Protein AF-0000000067797544 (afdb_homodimer)

Radius of gyration: 21.44 Å; Cα contacts (8 Å, |Δi|>4): 358; chains: 2; bounding box: 47×54×78 Å

Sequence (226 aa):
MSHKQAGQPNNILFVKNLPYESTSDELYELFGRFGAVRQIRAGSEKDTRGTAFVVYEDIDDATEAVKTLSGFNYKNRYLVALFHSLEQMDKTAENLEARRAKLEELKKEHGLEMSHKQAGQPNNILFVKNLPYESTSDELYELFGRFGAVRQIRAGSEKDTRGTAFVVYEDIDDATEAVKTLSGFNYKNRYLVALFHSLEQMDKTAENLEARRAKLEELKKEHGLE

Structure (mmCIF, N/CA/C/O backbone):
data_AF-0000000067797544-model_v1
#
loop_
_entity.id
_entity.type
_entity.pdbx_description
1 polymer YALI0B13860p
#
loop_
_atom_site.group_PDB
_atom_site.id
_atom_site.type_symbol
_atom_site.label_atom_id
_atom_site.label_alt_id
_atom_site.label_comp_id
_atom_site.label_asym_id
_atom_site.label_entity_id
_atom_site.label_seq_id
_atom_site.pdbx_PDB_ins_code
_atom_site.Cartn_x
_atom_site.Cartn_y
_atom_site.Cartn_z
_atom_site.occupancy
_atom_site.B_iso_or_equiv
_atom_site.auth_seq_id
_atom_site.auth_comp_id
_atom_site.auth_asym_id
_atom_site.auth_atom_id
_atom_site.pdbx_PDB_model_num
ATOM 1 N N . MET A 1 1 ? 18.719 25.109 -8.203 1 32.28 1 MET A N 1
ATOM 2 C CA . MET A 1 1 ? 18.328 23.75 -8.508 1 32.28 1 MET A CA 1
ATOM 3 C C . MET A 1 1 ? 17.016 23.391 -7.82 1 32.28 1 MET A C 1
ATOM 5 O O . MET A 1 1 ? 16.859 23.594 -6.613 1 32.28 1 MET A O 1
ATOM 9 N N . SER A 1 2 ? 15.891 23.547 -8.297 1 37.34 2 SER A N 1
ATOM 10 C CA . SER A 1 2 ? 14.602 23.375 -7.645 1 37.34 2 SER A CA 1
ATOM 11 C C . SER A 1 2 ? 14.531 22.078 -6.867 1 37.34 2 SER A C 1
ATOM 13 O O . SER A 1 2 ? 14.648 20.984 -7.449 1 37.34 2 SER A O 1
ATOM 15 N N . HIS A 1 3 ? 15.141 21.938 -5.75 1 41.53 3 HIS A N 1
ATOM 16 C CA . HIS A 1 3 ? 15.188 20.781 -4.863 1 41.53 3 HIS A CA 1
ATOM 17 C C . HIS A 1 3 ? 13.828 20.094 -4.77 1 41.53 3 HIS A C 1
ATOM 19 O O . HIS A 1 3 ? 12.875 20.688 -4.242 1 41.53 3 HIS A O 1
ATOM 25 N N . LYS A 1 4 ? 13.406 19.453 -5.746 1 52.09 4 LYS A N 1
ATOM 26 C CA . LYS A 1 4 ? 12.148 18.719 -5.738 1 52.09 4 LYS A CA 1
ATOM 27 C C . LYS A 1 4 ? 11.844 18.172 -4.352 1 52.09 4 LYS A C 1
ATOM 29 O O . LYS A 1 4 ? 12.617 17.375 -3.811 1 52.09 4 LYS A O 1
ATOM 34 N N . GLN A 1 5 ? 11.242 18.984 -3.697 1 61.06 5 GLN A N 1
ATOM 35 C CA . GLN A 1 5 ? 10.914 18.672 -2.311 1 61.06 5 GLN A CA 1
ATOM 36 C C . GLN A 1 5 ? 10.195 17.328 -2.209 1 61.06 5 GLN A C 1
ATOM 38 O O . GLN A 1 5 ? 9.312 17.031 -3.012 1 61.06 5 GLN A O 1
ATOM 43 N N . ALA A 1 6 ? 10.906 16.266 -1.707 1 69 6 ALA A N 1
ATOM 44 C CA . ALA A 1 6 ? 10.453 14.898 -1.475 1 69 6 ALA A CA 1
ATOM 45 C C . ALA A 1 6 ? 9.031 14.883 -0.912 1 69 6 ALA A C 1
ATOM 47 O O . ALA A 1 6 ? 8.383 13.836 -0.888 1 69 6 ALA A O 1
ATOM 48 N N . GLY A 1 7 ? 8.367 16.016 -0.776 1 76 7 GLY A N 1
ATOM 49 C CA . GLY A 1 7 ? 7.07 16.078 -0.115 1 76 7 GLY A CA 1
ATOM 50 C C . GLY A 1 7 ? 7.172 16.359 1.372 1 76 7 GLY A C 1
ATOM 51 O O . GLY A 1 7 ? 8.273 16.391 1.93 1 76 7 GLY A O 1
ATOM 52 N N . GLN A 1 8 ? 6.047 16.547 1.954 1 82.81 8 GLN A N 1
ATOM 53 C CA . GLN A 1 8 ? 6.031 16.75 3.396 1 82.81 8 GLN A CA 1
ATOM 54 C C . GLN A 1 8 ? 6.398 15.477 4.145 1 82.81 8 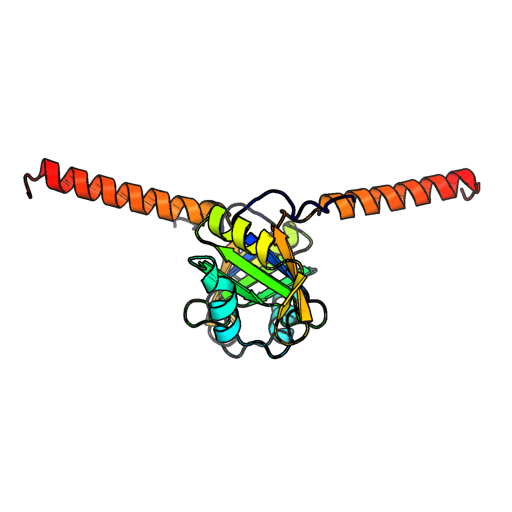GLN A C 1
ATOM 56 O O . GLN A 1 8 ? 5.875 14.398 3.842 1 82.81 8 GLN A O 1
ATOM 61 N N . PRO A 1 9 ? 7.227 15.688 5.066 1 87.06 9 PRO A N 1
ATOM 62 C CA . PRO A 1 9 ? 7.727 14.508 5.773 1 87.06 9 PRO A CA 1
ATOM 63 C C . PRO A 1 9 ? 6.617 13.727 6.473 1 87.06 9 PRO A C 1
ATOM 65 O O . PRO A 1 9 ? 5.742 14.328 7.109 1 87.06 9 PRO A O 1
ATOM 68 N N . ASN A 1 10 ? 6.609 12.469 6.242 1 91.31 10 ASN A N 1
ATOM 69 C CA . ASN A 1 10 ? 5.793 11.492 6.953 1 91.31 10 ASN A CA 1
ATOM 70 C C . ASN A 1 10 ? 6.465 10.117 6.996 1 91.31 10 ASN A C 1
ATOM 72 O O . ASN A 1 10 ? 7.625 9.984 6.602 1 91.31 10 ASN A O 1
ATOM 76 N N . ASN A 1 11 ? 5.801 9.164 7.629 1 95.38 11 ASN A N 1
ATOM 77 C CA . ASN A 1 11 ? 6.484 7.887 7.824 1 95.38 11 ASN A CA 1
ATOM 78 C C . ASN A 1 11 ? 6.254 6.941 6.645 1 95.38 11 ASN A C 1
ATOM 80 O O . ASN A 1 11 ? 6.609 5.766 6.711 1 95.38 11 ASN A O 1
ATOM 84 N N . ILE A 1 12 ? 5.68 7.438 5.547 1 95.69 12 ILE A N 1
ATOM 85 C CA . ILE A 1 12 ? 5.41 6.621 4.371 1 95.69 12 ILE A CA 1
ATOM 86 C C . ILE A 1 12 ? 6.223 7.137 3.186 1 95.69 12 ILE A C 1
ATOM 88 O O . ILE A 1 12 ? 6.137 8.32 2.834 1 95.69 12 ILE A O 1
ATOM 92 N N . LEU A 1 13 ? 6.922 6.219 2.596 1 96.75 13 LEU A N 1
ATOM 93 C CA . LEU A 1 13 ? 7.691 6.547 1.402 1 96.75 13 LEU A CA 1
ATOM 94 C C . LEU A 1 13 ? 7.043 5.953 0.156 1 96.75 13 LEU A C 1
ATOM 96 O O . LEU A 1 13 ? 6.516 4.84 0.197 1 96.75 13 LEU A O 1
ATOM 100 N N . PHE A 1 14 ? 7.156 6.664 -0.831 1 96.5 14 PHE A N 1
ATOM 101 C CA . PHE A 1 14 ? 6.934 6.156 -2.18 1 96.5 14 PHE A CA 1
ATOM 102 C C . PHE A 1 14 ? 8.258 5.973 -2.912 1 96.5 14 PHE A C 1
ATOM 104 O O . PHE A 1 14 ? 9.008 6.93 -3.094 1 96.5 14 PHE A O 1
ATOM 111 N N . VAL A 1 15 ? 8.531 4.75 -3.369 1 97.38 15 VAL A N 1
ATOM 112 C CA . VAL A 1 15 ? 9.812 4.418 -3.99 1 97.38 15 VAL A CA 1
ATOM 113 C C . VAL A 1 15 ? 9.594 4.016 -5.445 1 97.38 15 VAL A C 1
ATOM 115 O O . VAL A 1 15 ? 8.656 3.271 -5.754 1 97.38 15 VAL A O 1
ATOM 118 N N . LYS A 1 16 ? 10.523 4.547 -6.285 1 97.06 16 LYS A N 1
ATOM 119 C CA . LYS A 1 16 ? 10.445 4.238 -7.711 1 97.06 16 LYS A CA 1
ATOM 120 C C . LYS A 1 16 ? 11.773 3.672 -8.219 1 97.06 16 LYS A C 1
ATOM 122 O O . LYS A 1 16 ? 12.812 3.832 -7.574 1 97.06 16 LYS A O 1
ATOM 127 N N . ASN A 1 17 ? 11.609 2.932 -9.312 1 97.31 17 ASN A N 1
ATOM 128 C CA . ASN A 1 17 ? 12.742 2.41 -10.07 1 97.31 17 ASN A CA 1
ATOM 129 C C . ASN A 1 17 ? 13.414 1.253 -9.344 1 97.31 17 ASN A C 1
ATOM 131 O O . ASN A 1 17 ? 14.641 1.107 -9.406 1 97.31 17 ASN A O 1
ATOM 135 N N . LEU A 1 18 ? 12.641 0.546 -8.711 1 97.88 18 LEU A N 1
ATOM 136 C CA . LEU A 1 18 ? 13.148 -0.69 -8.125 1 97.88 18 LEU A CA 1
ATOM 137 C C . LEU A 1 18 ? 13.375 -1.75 -9.195 1 97.88 18 LEU A C 1
ATOM 139 O O . LEU A 1 18 ? 12.57 -1.879 -10.117 1 97.88 18 LEU A O 1
ATOM 143 N N . PRO A 1 19 ? 14.438 -2.506 -9.016 1 97.25 19 PRO A N 1
ATOM 144 C CA . PRO A 1 19 ? 14.547 -3.658 -9.914 1 97.25 19 PRO A CA 1
ATOM 145 C C . PRO A 1 19 ? 13.352 -4.602 -9.812 1 97.25 19 PRO A C 1
ATOM 147 O O . PRO A 1 19 ? 12.828 -4.832 -8.719 1 97.25 19 PRO A O 1
ATOM 150 N N . TYR A 1 20 ? 12.945 -5.191 -10.922 1 94.69 20 TYR A N 1
ATOM 151 C CA . TYR A 1 20 ? 11.75 -6.016 -10.977 1 94.69 20 TYR A CA 1
ATOM 152 C C . TYR A 1 20 ? 11.953 -7.328 -10.234 1 94.69 20 TYR A C 1
ATOM 154 O O . TYR A 1 20 ? 10.992 -7.941 -9.758 1 94.69 20 TYR A O 1
ATOM 162 N N . GLU A 1 21 ? 13.148 -7.711 -10.102 1 94.88 21 GLU A N 1
ATOM 163 C CA . GLU A 1 21 ? 13.461 -9 -9.5 1 94.88 21 GLU A CA 1
ATOM 164 C C . GLU A 1 21 ? 13.664 -8.875 -7.988 1 94.88 21 GLU A C 1
ATOM 166 O O . GLU A 1 21 ? 13.914 -9.867 -7.305 1 94.88 21 GLU A O 1
ATOM 171 N N . SER A 1 22 ? 13.492 -7.688 -7.488 1 95.44 22 SER A N 1
ATOM 172 C CA . SER A 1 22 ? 13.688 -7.508 -6.051 1 95.44 22 SER A CA 1
ATOM 173 C C . SER A 1 22 ? 12.656 -8.305 -5.254 1 95.44 22 SER A C 1
ATOM 175 O O . SER A 1 22 ? 11.453 -8.227 -5.531 1 95.44 22 SER A O 1
ATOM 177 N N . THR A 1 23 ? 13.18 -9.047 -4.289 1 94.44 23 THR A N 1
ATOM 178 C CA . THR A 1 23 ? 12.297 -9.805 -3.41 1 94.44 23 THR A CA 1
ATOM 179 C C . THR A 1 23 ? 11.93 -8.984 -2.178 1 94.44 23 THR A C 1
ATOM 181 O O . THR A 1 23 ? 12.578 -7.984 -1.871 1 94.44 23 THR A O 1
ATOM 184 N N . SER A 1 24 ? 10.867 -9.438 -1.476 1 95.5 24 SER A N 1
ATOM 185 C CA . SER A 1 24 ? 10.477 -8.789 -0.229 1 95.5 24 SER A CA 1
ATOM 186 C C . SER A 1 24 ? 11.625 -8.766 0.77 1 95.5 24 SER A C 1
ATOM 188 O O . SER A 1 24 ? 11.891 -7.738 1.4 1 95.5 24 SER A O 1
ATOM 190 N N . ASP A 1 25 ? 12.32 -9.875 0.863 1 96.19 25 ASP A N 1
ATOM 191 C CA . ASP A 1 25 ? 13.445 -9.953 1.79 1 96.19 25 ASP A CA 1
ATOM 192 C C . ASP A 1 25 ? 14.516 -8.922 1.45 1 96.19 25 ASP A C 1
ATOM 194 O O . ASP A 1 25 ? 15.062 -8.266 2.342 1 96.19 25 ASP A O 1
ATOM 198 N N . GLU A 1 26 ? 14.789 -8.789 0.204 1 97.19 26 GLU A N 1
ATOM 199 C CA . GLU A 1 26 ? 15.797 -7.828 -0.237 1 97.19 26 GLU A CA 1
ATOM 200 C C . GLU A 1 26 ? 15.375 -6.395 0.078 1 97.19 26 GLU A C 1
ATOM 202 O O . GLU A 1 26 ? 16.203 -5.57 0.477 1 97.19 26 GLU A O 1
ATOM 207 N N . LEU A 1 27 ? 14.102 -6.141 -0.069 1 97.81 27 LEU A N 1
ATOM 208 C CA . LEU A 1 27 ? 13.602 -4.797 0.195 1 97.81 27 LEU A CA 1
ATOM 209 C C . LEU A 1 27 ? 13.648 -4.48 1.687 1 97.81 27 LEU A C 1
ATOM 211 O O . LEU A 1 27 ? 14 -3.367 2.08 1 97.81 27 LEU A O 1
ATOM 215 N N . TYR A 1 28 ? 13.297 -5.465 2.492 1 97.75 28 TYR A N 1
ATOM 216 C CA . TYR A 1 28 ? 13.367 -5.246 3.934 1 97.75 28 TYR A CA 1
ATOM 217 C C . TYR A 1 28 ? 14.812 -5.039 4.383 1 97.75 28 TYR A C 1
ATOM 219 O O . TYR A 1 28 ? 15.07 -4.277 5.316 1 97.75 28 TYR A O 1
ATOM 227 N N . GLU A 1 29 ? 15.656 -5.723 3.719 1 97.56 29 GLU A N 1
ATOM 228 C CA . GLU A 1 29 ? 17.078 -5.508 4.016 1 97.56 29 GLU A CA 1
ATOM 229 C C . GLU A 1 29 ? 17.516 -4.102 3.615 1 97.56 29 GLU A C 1
ATOM 231 O O . GLU A 1 29 ? 18.172 -3.408 4.391 1 97.56 29 GLU A O 1
ATOM 236 N N . LEU A 1 30 ? 17.172 -3.684 2.496 1 97.5 30 LEU A N 1
ATOM 237 C CA . LEU A 1 30 ? 17.562 -2.383 1.957 1 97.5 30 LEU A CA 1
ATOM 238 C C . LEU A 1 30 ? 17 -1.254 2.814 1 97.5 30 LEU A C 1
ATOM 240 O O . LEU A 1 30 ? 17.734 -0.377 3.26 1 97.5 30 LEU A O 1
ATOM 244 N N . PHE A 1 31 ? 15.742 -1.214 3.074 1 98.25 31 PHE A N 1
ATOM 245 C CA . PHE A 1 31 ? 15.078 -0.114 3.762 1 98.25 31 PHE A CA 1
ATOM 246 C C . PHE A 1 31 ? 15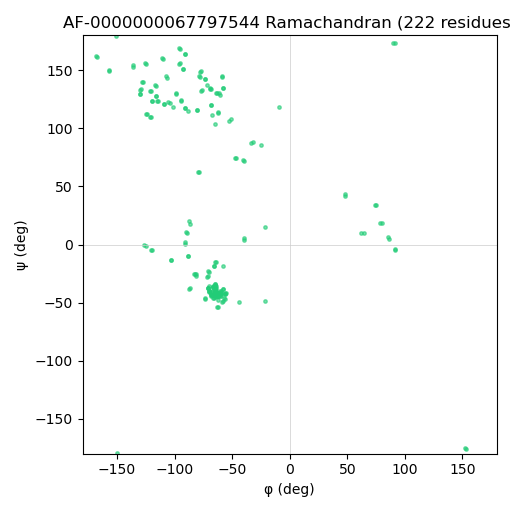.242 -0.236 5.27 1 98.25 31 PHE A C 1
ATOM 248 O O . PHE A 1 31 ? 15.125 0.753 5.996 1 98.25 31 PHE A O 1
ATOM 255 N N . GLY A 1 32 ? 15.438 -1.474 5.707 1 98.12 32 GLY A N 1
ATOM 256 C CA . GLY A 1 32 ? 15.648 -1.703 7.129 1 98.12 32 GLY A CA 1
ATOM 257 C C . GLY A 1 32 ? 16.922 -1.074 7.652 1 98.12 32 GLY A C 1
ATOM 258 O O . GLY A 1 32 ? 17.094 -0.932 8.867 1 98.12 32 GLY A O 1
ATOM 259 N N . ARG A 1 33 ? 17.812 -0.692 6.766 1 97.62 33 ARG A N 1
ATOM 260 C CA . ARG A 1 33 ? 19.062 -0.066 7.145 1 97.62 33 ARG A CA 1
ATOM 261 C C . ARG A 1 33 ? 18.828 1.294 7.797 1 97.62 33 ARG A C 1
ATOM 263 O O . ARG A 1 33 ? 19.703 1.817 8.492 1 97.62 33 ARG A O 1
ATOM 270 N N . PHE A 1 34 ? 17.703 1.894 7.633 1 97.94 34 PHE A N 1
ATOM 271 C CA . PHE A 1 34 ? 17.438 3.248 8.109 1 97.94 34 PHE A CA 1
ATOM 272 C C . PHE A 1 34 ? 16.594 3.223 9.375 1 97.94 34 PHE A C 1
ATOM 274 O O . PHE A 1 34 ? 16.375 4.262 10 1 97.94 34 PHE A O 1
ATOM 281 N N . GLY A 1 35 ? 16 2.031 9.703 1 98.06 35 GLY A N 1
ATOM 282 C CA . GLY A 1 35 ? 15.164 1.902 10.883 1 98.06 35 GLY A CA 1
ATOM 283 C C . GLY A 1 35 ? 14.109 0.82 10.742 1 98.06 35 GLY A C 1
ATOM 284 O O . GLY A 1 35 ? 14.102 0.072 9.766 1 98.06 35 GLY A O 1
ATOM 285 N N . ALA A 1 36 ? 13.297 0.776 11.75 1 97.88 36 ALA A N 1
ATOM 286 C CA . ALA A 1 36 ? 12.258 -0.249 11.789 1 97.88 36 ALA A CA 1
ATOM 287 C C . ALA A 1 36 ? 11.203 -0.002 10.719 1 97.88 36 ALA A C 1
ATOM 289 O O . ALA A 1 36 ? 10.578 1.059 10.688 1 97.88 36 ALA A O 1
ATOM 290 N N . VAL A 1 37 ? 11.094 -1 9.867 1 97.75 37 VAL A N 1
ATOM 291 C CA . VAL A 1 37 ? 10.086 -0.942 8.812 1 97.75 37 VAL A CA 1
ATOM 292 C C . VAL A 1 37 ? 8.82 -1.665 9.258 1 97.75 37 VAL A C 1
ATOM 294 O O . VAL A 1 37 ? 8.867 -2.834 9.656 1 97.75 37 VAL A O 1
ATOM 297 N N . ARG A 1 38 ? 7.738 -0.973 9.227 1 95.94 38 ARG A N 1
ATOM 298 C CA . ARG A 1 38 ? 6.457 -1.565 9.594 1 95.94 38 ARG A CA 1
ATOM 299 C C . ARG A 1 38 ? 5.961 -2.516 8.508 1 95.94 38 ARG A C 1
ATOM 301 O O . ARG A 1 38 ? 5.535 -3.635 8.805 1 95.94 38 ARG A O 1
ATOM 308 N N . GLN A 1 39 ? 6.035 -2.051 7.301 1 96.38 39 GLN A N 1
ATOM 309 C CA . GLN A 1 39 ? 5.637 -2.92 6.199 1 96.38 39 GLN A CA 1
ATOM 310 C C . GLN A 1 39 ? 6.07 -2.342 4.855 1 96.38 39 GLN A C 1
ATOM 312 O O . GLN A 1 39 ? 6.32 -1.139 4.746 1 96.38 39 GLN A O 1
ATOM 317 N N . ILE A 1 40 ? 6.098 -3.182 3.877 1 97.94 40 ILE A N 1
ATOM 318 C CA . ILE A 1 40 ? 6.379 -2.822 2.492 1 97.94 40 ILE A CA 1
ATOM 319 C C . ILE A 1 40 ? 5.309 -3.412 1.576 1 97.94 40 ILE A C 1
ATOM 321 O O . ILE A 1 40 ? 4.926 -4.574 1.73 1 97.94 40 ILE A O 1
ATOM 325 N N . ARG A 1 41 ? 4.785 -2.547 0.754 1 97.69 41 ARG A N 1
ATOM 326 C CA . ARG A 1 41 ? 3.867 -2.996 -0.286 1 97.69 41 ARG A CA 1
ATOM 327 C C . ARG A 1 41 ? 4.391 -2.635 -1.673 1 97.69 41 ARG A C 1
ATOM 329 O O . ARG A 1 41 ? 4.359 -1.468 -2.068 1 97.69 41 ARG A O 1
ATOM 336 N N . ALA A 1 42 ? 4.785 -3.652 -2.371 1 97.19 42 ALA A N 1
ATOM 337 C CA . ALA A 1 42 ? 5.34 -3.443 -3.705 1 97.19 42 ALA A CA 1
ATOM 338 C C . ALA A 1 42 ? 4.258 -3.551 -4.777 1 97.19 42 ALA A C 1
ATOM 340 O O . ALA A 1 42 ? 3.252 -4.238 -4.582 1 97.19 42 ALA A O 1
ATOM 341 N N . GLY A 1 43 ? 4.461 -2.859 -5.812 1 96.44 43 GLY A N 1
ATOM 342 C CA . GLY A 1 43 ? 3.582 -3 -6.965 1 96.44 43 GLY A CA 1
ATOM 343 C C . GLY A 1 43 ? 3.887 -4.23 -7.797 1 96.44 43 GLY A C 1
ATOM 344 O O . GLY A 1 43 ? 5.047 -4.613 -7.945 1 96.44 43 GLY A O 1
ATOM 345 N N . SER A 1 44 ? 2.807 -4.801 -8.336 1 92.31 44 SER A N 1
ATOM 346 C CA . SER A 1 44 ? 2.998 -6.02 -9.109 1 92.31 44 SER A CA 1
ATOM 347 C C . SER A 1 44 ? 2.379 -5.898 -10.492 1 92.31 44 SER A C 1
ATOM 349 O O . SER A 1 44 ? 2.473 -6.82 -11.305 1 92.31 44 SER A O 1
ATOM 351 N N . GLU A 1 45 ? 1.816 -4.859 -10.789 1 92.56 45 GLU A N 1
ATOM 352 C CA . GLU A 1 45 ? 1.177 -4.648 -12.086 1 92.56 45 GLU A CA 1
ATOM 353 C C . GLU A 1 45 ? 2.104 -3.908 -13.047 1 92.56 45 GLU A C 1
ATOM 355 O O . GLU A 1 45 ? 3.088 -3.297 -12.617 1 92.56 45 GLU A O 1
ATOM 360 N N . LYS A 1 46 ? 1.646 -3.896 -14.305 1 91 46 LYS A N 1
ATOM 361 C CA . LYS A 1 46 ? 2.443 -3.277 -15.359 1 91 46 LYS A CA 1
ATOM 362 C C . LYS A 1 46 ? 2.771 -1.826 -15.016 1 91 46 LYS A C 1
ATOM 364 O O . LYS A 1 46 ? 3.91 -1.386 -15.188 1 91 46 LYS A O 1
ATOM 369 N N . ASP A 1 47 ? 1.843 -1.132 -14.508 1 92.38 47 ASP A N 1
ATOM 370 C CA . ASP A 1 47 ? 2.02 0.3 -14.281 1 92.38 47 ASP A CA 1
ATOM 371 C C . ASP A 1 47 ? 2.627 0.57 -12.906 1 92.38 47 ASP A C 1
ATOM 373 O O . ASP A 1 47 ? 3.035 1.695 -12.609 1 92.38 47 ASP A O 1
ATOM 377 N N . THR A 1 48 ? 2.695 -0.473 -12.102 1 95.56 48 THR A N 1
ATOM 378 C CA . THR A 1 48 ? 3.178 -0.213 -10.75 1 95.56 48 THR A CA 1
ATOM 379 C C . THR A 1 48 ? 4.438 -1.024 -10.453 1 95.56 48 THR A C 1
ATOM 381 O O . THR A 1 48 ? 5.07 -0.846 -9.414 1 95.56 48 THR A O 1
ATOM 384 N N . ARG A 1 49 ? 4.785 -1.855 -11.398 1 95.12 49 ARG A N 1
ATOM 385 C CA . ARG A 1 49 ? 6.02 -2.611 -11.227 1 95.12 49 ARG A CA 1
ATOM 386 C C . ARG A 1 49 ? 7.215 -1.679 -11.047 1 95.12 49 ARG A C 1
ATOM 388 O O . ARG A 1 49 ? 7.324 -0.666 -11.734 1 95.12 49 ARG A O 1
ATOM 395 N N . GLY A 1 50 ? 8.039 -2.01 -10.062 1 97.25 50 GLY A N 1
ATOM 396 C CA . GLY A 1 50 ? 9.188 -1.163 -9.781 1 97.25 50 GLY A CA 1
ATOM 397 C C . GLY A 1 50 ? 8.898 -0.089 -8.75 1 97.25 50 GLY A C 1
ATOM 398 O O . GLY A 1 50 ? 9.781 0.697 -8.398 1 97.25 50 GLY A O 1
ATOM 399 N N . THR A 1 51 ? 7.648 0.016 -8.281 1 97.81 51 THR A N 1
ATOM 400 C CA . THR A 1 51 ? 7.312 0.962 -7.223 1 97.81 51 THR A CA 1
ATOM 401 C C . THR A 1 51 ? 6.973 0.228 -5.93 1 97.81 51 THR A C 1
ATOM 403 O O . THR A 1 51 ? 6.66 -0.964 -5.9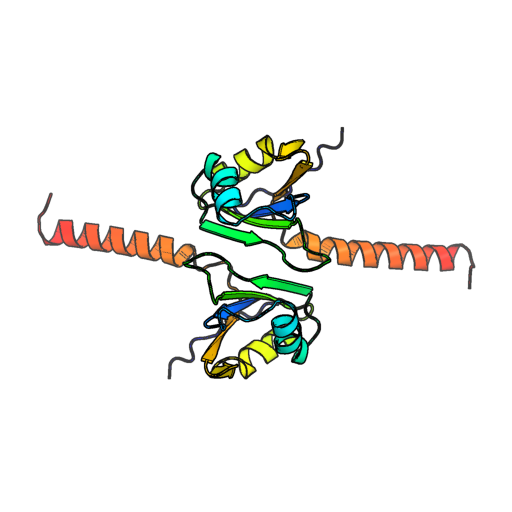49 1 97.81 51 THR A O 1
ATOM 406 N N . ALA A 1 52 ? 7.051 0.953 -4.805 1 97.69 52 ALA A N 1
ATOM 407 C CA . ALA A 1 52 ? 6.656 0.387 -3.518 1 97.69 52 ALA A CA 1
ATOM 408 C C . ALA A 1 52 ? 6.297 1.486 -2.521 1 97.69 52 ALA A C 1
ATOM 410 O O . ALA A 1 52 ? 6.812 2.604 -2.609 1 97.69 52 ALA A O 1
ATOM 411 N N . PHE A 1 53 ? 5.426 1.153 -1.672 1 97.62 53 PHE A N 1
ATOM 412 C CA . PHE A 1 53 ? 5.211 1.94 -0.464 1 97.62 53 PHE A CA 1
ATOM 413 C C . PHE A 1 53 ? 5.93 1.318 0.725 1 97.62 53 PHE A C 1
ATOM 415 O O . PHE A 1 53 ? 5.812 0.115 0.969 1 97.62 53 PHE A O 1
ATOM 422 N N . VAL A 1 54 ? 6.68 2.129 1.423 1 97.69 54 VAL A N 1
ATOM 423 C CA . VAL A 1 54 ? 7.422 1.708 2.605 1 97.69 54 VAL A CA 1
ATOM 424 C C . VAL A 1 54 ? 6.957 2.506 3.82 1 97.69 54 VAL A C 1
ATOM 426 O O . VAL A 1 54 ? 7.016 3.738 3.82 1 97.69 54 VAL A O 1
ATOM 429 N N . VAL A 1 55 ? 6.535 1.83 4.809 1 96.38 55 VAL A N 1
ATOM 430 C CA . VAL A 1 55 ? 6.055 2.477 6.027 1 96.38 55 VAL A CA 1
ATOM 431 C C . VAL A 1 55 ? 7.047 2.246 7.16 1 96.38 55 VAL A C 1
ATOM 433 O O . VAL A 1 55 ? 7.312 1.104 7.539 1 96.38 55 VAL A O 1
ATOM 436 N N . TYR A 1 56 ? 7.523 3.35 7.652 1 97.44 56 TYR A N 1
ATOM 437 C CA . TYR A 1 56 ? 8.422 3.285 8.797 1 97.44 56 TYR A CA 1
ATOM 438 C C . TYR A 1 56 ? 7.66 3.488 10.102 1 97.44 56 TYR A C 1
ATOM 440 O O . TYR A 1 56 ? 6.582 4.09 10.109 1 97.44 56 TYR A O 1
ATOM 448 N N . GLU A 1 57 ? 8.258 2.967 11.125 1 96.31 57 GLU A N 1
ATOM 449 C CA . GLU A 1 57 ? 7.711 3.217 12.461 1 96.31 57 GLU A CA 1
ATOM 450 C C . GLU A 1 57 ? 7.953 4.66 12.891 1 96.31 57 GLU A C 1
ATOM 452 O O . GLU A 1 57 ? 7.152 5.23 13.641 1 96.31 57 GLU A O 1
ATOM 457 N N . ASP A 1 58 ? 9.07 5.262 12.328 1 95.81 58 ASP A N 1
ATOM 458 C CA . ASP A 1 58 ? 9.531 6.57 12.789 1 95.81 58 ASP A CA 1
ATOM 459 C C . ASP A 1 58 ? 9.734 7.52 11.609 1 95.81 58 ASP A C 1
ATOM 461 O O . ASP A 1 58 ? 10.367 7.152 10.617 1 95.81 58 ASP A O 1
ATOM 465 N N . ILE A 1 59 ? 9.2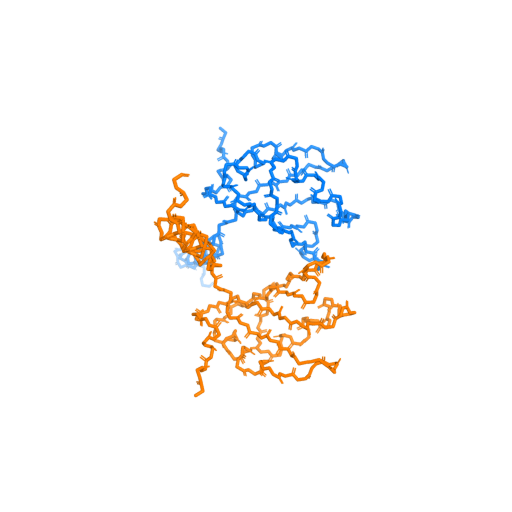27 8.727 11.781 1 95.25 59 ILE A N 1
ATOM 466 C CA . ILE A 1 59 ? 9.32 9.719 10.711 1 95.25 59 ILE A CA 1
ATOM 467 C C . ILE A 1 59 ? 10.781 10.078 10.461 1 95.25 59 ILE A C 1
ATOM 469 O O . ILE A 1 59 ? 11.188 10.312 9.32 1 95.25 59 ILE A O 1
ATOM 473 N N . ASP A 1 60 ? 11.555 10.086 11.484 1 97.06 60 ASP A N 1
ATOM 474 C CA . ASP A 1 60 ? 12.969 10.414 11.336 1 97.06 60 ASP A CA 1
ATOM 475 C C . ASP A 1 60 ? 13.688 9.375 10.484 1 97.06 60 ASP A C 1
ATOM 477 O O . ASP A 1 60 ? 14.531 9.719 9.656 1 97.06 60 ASP A O 1
ATOM 481 N N . ASP A 1 61 ? 13.375 8.148 10.695 1 97.81 61 ASP A N 1
ATOM 482 C CA . ASP A 1 61 ? 13.945 7.074 9.883 1 97.81 61 ASP A CA 1
ATOM 483 C C . ASP A 1 61 ? 13.57 7.238 8.414 1 97.81 61 ASP A C 1
ATOM 485 O O . ASP A 1 61 ? 14.422 7.098 7.531 1 97.81 61 ASP A O 1
ATOM 489 N N . ALA A 1 62 ? 12.312 7.57 8.227 1 97.19 62 ALA A N 1
ATOM 490 C CA . ALA A 1 62 ? 11.82 7.793 6.867 1 97.19 62 ALA A CA 1
ATOM 491 C C . ALA A 1 62 ? 12.547 8.961 6.203 1 97.19 62 ALA A C 1
ATOM 493 O O . ALA A 1 62 ? 12.914 8.883 5.027 1 97.19 62 ALA A O 1
ATOM 494 N N . THR A 1 63 ? 12.68 9.984 6.953 1 96.62 63 THR A N 1
ATOM 495 C CA . THR A 1 63 ? 13.344 11.18 6.453 1 96.62 63 THR A CA 1
ATOM 496 C C . THR A 1 63 ? 14.781 10.867 6.043 1 96.62 63 THR A C 1
ATOM 498 O O . THR A 1 63 ? 15.234 11.289 4.977 1 96.62 63 THR A O 1
ATOM 501 N N . GLU A 1 64 ? 15.453 10.125 6.859 1 97 64 GLU A N 1
ATOM 502 C CA . GLU A 1 64 ? 16.812 9.727 6.535 1 97 64 GLU A CA 1
ATOM 503 C C . GLU A 1 64 ? 16.859 8.859 5.281 1 97 64 GLU A C 1
ATOM 505 O O . GLU A 1 64 ? 17.766 8.984 4.457 1 97 64 GLU A O 1
ATOM 510 N N . ALA A 1 65 ? 15.945 7.992 5.234 1 97.62 65 ALA A N 1
ATOM 511 C CA . ALA A 1 65 ? 15.875 7.113 4.066 1 97.62 65 ALA A CA 1
ATOM 512 C C . ALA A 1 65 ? 15.719 7.922 2.781 1 97.62 65 ALA A C 1
ATOM 514 O O . ALA A 1 65 ? 16.422 7.68 1.8 1 97.62 65 ALA A O 1
ATOM 515 N N . VAL A 1 66 ? 14.773 8.867 2.777 1 95.94 66 VAL A N 1
ATOM 516 C CA . VAL A 1 66 ? 14.523 9.688 1.594 1 95.94 66 VAL A CA 1
ATOM 517 C C . VAL A 1 66 ? 15.805 10.414 1.194 1 95.94 66 VAL A C 1
ATOM 519 O O . VAL A 1 66 ? 16.172 10.438 0.018 1 95.94 66 VAL A O 1
ATOM 522 N N . LYS A 1 67 ? 16.422 10.961 2.125 1 94.69 67 LYS A N 1
ATOM 523 C CA . LYS A 1 67 ? 17.641 11.727 1.882 1 94.69 67 LYS A CA 1
ATOM 524 C C . LYS A 1 67 ? 18.719 10.852 1.257 1 94.69 67 LYS A C 1
ATOM 526 O O . LYS A 1 67 ? 19.422 11.281 0.335 1 94.69 67 LYS A O 1
ATOM 531 N N . THR A 1 68 ? 18.828 9.703 1.682 1 95.62 68 THR A N 1
ATOM 532 C CA . THR A 1 68 ? 19.938 8.836 1.307 1 95.62 68 THR A CA 1
ATOM 533 C C . THR A 1 68 ? 19.625 8.078 0.019 1 95.62 68 THR A C 1
ATOM 535 O O . THR A 1 68 ? 20.516 7.852 -0.805 1 95.62 68 THR A O 1
ATOM 538 N N . LEU A 1 69 ? 18.438 7.672 -0.138 1 93.75 69 LEU A N 1
ATOM 539 C CA . LEU A 1 69 ? 18.078 6.758 -1.214 1 93.75 69 LEU A CA 1
ATOM 540 C C . LEU A 1 69 ? 17.844 7.516 -2.518 1 93.75 69 LEU A C 1
ATOM 542 O O . LEU A 1 69 ? 17.906 6.93 -3.6 1 93.75 69 LEU A O 1
ATOM 546 N N . SER A 1 70 ? 17.516 8.695 -2.33 1 88.56 70 SER A N 1
ATOM 547 C CA . SER A 1 70 ? 17.328 9.469 -3.557 1 88.56 70 SER A CA 1
ATOM 548 C C . SER A 1 70 ? 18.609 9.562 -4.359 1 88.56 70 SER A C 1
ATOM 550 O O . SER A 1 70 ? 19.609 10.133 -3.889 1 88.56 70 SER A O 1
ATOM 552 N N . GLY A 1 71 ? 18.609 8.922 -5.547 1 90 71 GLY A N 1
ATOM 553 C CA . GLY A 1 71 ? 19.797 8.891 -6.371 1 90 71 GLY A CA 1
ATOM 554 C C . GLY A 1 71 ? 20.75 7.762 -6.012 1 90 71 GLY A C 1
ATOM 555 O O . GLY A 1 71 ? 21.844 7.672 -6.555 1 90 71 GLY A O 1
ATOM 556 N N . PHE A 1 72 ? 20.328 6.977 -5.18 1 93 72 PHE A N 1
ATOM 557 C CA . PHE A 1 72 ? 21.125 5.836 -4.742 1 93 72 PHE A CA 1
ATOM 558 C C . PHE A 1 72 ? 21.109 4.73 -5.789 1 93 72 PHE A C 1
ATOM 560 O O . PHE A 1 72 ? 20.047 4.375 -6.312 1 93 72 PHE A O 1
ATOM 567 N N . ASN A 1 73 ? 22.328 4.223 -6.082 1 95.62 73 ASN A N 1
ATOM 568 C CA . ASN A 1 73 ? 22.422 3.1 -7.008 1 95.62 73 ASN A CA 1
ATOM 569 C C . ASN A 1 73 ? 22.109 1.774 -6.32 1 95.62 73 ASN A C 1
ATOM 571 O O . ASN A 1 73 ? 22.781 1.394 -5.359 1 95.62 73 ASN A O 1
ATOM 575 N N . TYR A 1 74 ? 21.047 1.173 -6.766 1 95.81 74 TYR A N 1
ATOM 576 C CA . TYR A 1 74 ? 20.625 -0.131 -6.266 1 95.81 74 TYR A CA 1
ATOM 577 C C . TYR A 1 74 ? 20.484 -1.133 -7.402 1 95.81 74 TYR A C 1
ATOM 579 O O . TYR A 1 74 ? 19.562 -1.034 -8.211 1 95.81 74 TYR A O 1
ATOM 587 N N . LYS A 1 75 ? 21.391 -2.141 -7.398 1 96.38 75 LYS A N 1
ATOM 588 C CA . LYS A 1 75 ? 21.422 -3.166 -8.438 1 96.38 75 LYS A CA 1
ATOM 589 C C . LYS A 1 75 ? 21.359 -2.541 -9.828 1 96.38 75 LYS A C 1
ATOM 591 O O . LYS A 1 75 ? 20.531 -2.941 -10.656 1 96.38 75 LYS A O 1
ATOM 596 N N . ASN A 1 76 ? 22.109 -1.438 -9.992 1 95.75 76 ASN A N 1
ATOM 597 C CA . ASN A 1 76 ? 22.312 -0.765 -11.273 1 95.75 76 ASN A CA 1
ATOM 598 C C . ASN A 1 76 ? 21.125 0.123 -11.641 1 95.75 76 ASN A C 1
ATOM 600 O O . ASN A 1 76 ? 20.922 0.437 -12.812 1 95.75 76 ASN A O 1
ATOM 604 N N . ARG A 1 77 ? 20.359 0.445 -10.711 1 96.5 77 ARG A N 1
ATOM 605 C CA . ARG A 1 77 ? 19.266 1.392 -10.898 1 96.5 77 ARG A CA 1
ATOM 606 C C . ARG A 1 77 ? 19.312 2.5 -9.852 1 96.5 77 ARG A C 1
ATOM 608 O O . ARG A 1 77 ? 19.594 2.242 -8.68 1 96.5 77 ARG A O 1
ATOM 615 N N . TYR A 1 78 ? 19.031 3.658 -10.305 1 96.81 78 TYR A N 1
ATOM 616 C CA . TYR A 1 78 ? 19 4.789 -9.383 1 96.81 78 TYR A CA 1
ATOM 617 C C . TYR A 1 78 ? 17.594 4.984 -8.812 1 96.81 78 TYR A C 1
ATOM 619 O O . TYR A 1 78 ? 16.672 5.363 -9.531 1 96.81 78 TYR A O 1
ATOM 627 N N . LEU A 1 79 ? 17.5 4.848 -7.539 1 97.56 79 LEU A N 1
ATOM 628 C CA . LEU A 1 79 ? 16.203 4.891 -6.875 1 97.56 79 LEU A CA 1
ATOM 629 C C . LEU A 1 79 ? 15.719 6.328 -6.734 1 97.56 79 LEU A C 1
ATOM 631 O O . LEU A 1 79 ? 16.516 7.262 -6.676 1 97.56 79 LEU A O 1
ATOM 635 N N . VAL A 1 80 ? 14.406 6.445 -6.773 1 95.81 80 VAL A N 1
ATOM 636 C CA . VAL A 1 80 ? 13.727 7.676 -6.387 1 95.81 80 VAL A CA 1
ATOM 637 C C . VAL A 1 80 ? 12.883 7.434 -5.141 1 95.81 80 VAL A C 1
ATOM 639 O O . VAL A 1 80 ? 12.102 6.484 -5.086 1 95.81 80 VAL A O 1
ATOM 642 N N . ALA A 1 81 ? 13.133 8.195 -4.113 1 96.19 81 ALA A N 1
ATOM 643 C CA . ALA A 1 81 ? 12.352 8.094 -2.883 1 96.19 81 ALA A CA 1
ATOM 644 C C . ALA A 1 81 ? 11.672 9.422 -2.551 1 96.19 81 ALA A C 1
ATOM 646 O O . ALA A 1 81 ? 12.312 10.469 -2.549 1 96.19 81 ALA A O 1
ATOM 647 N N . LEU A 1 82 ? 10.367 9.305 -2.248 1 95.06 82 LEU A N 1
ATOM 648 C CA . LEU A 1 82 ? 9.555 10.461 -1.889 1 95.06 82 LEU A CA 1
ATOM 649 C C . LEU A 1 82 ? 8.672 10.156 -0.687 1 95.06 82 LEU A C 1
ATOM 651 O O . LEU A 1 82 ? 8.352 9 -0.423 1 95.06 82 LEU A O 1
ATOM 655 N N . PHE A 1 83 ? 8.328 11.312 0.029 1 94.94 83 PHE A N 1
ATOM 656 C CA . PHE A 1 83 ? 7.254 11.125 0.997 1 94.94 83 PHE A CA 1
ATOM 657 C C . PHE A 1 83 ? 5.914 10.938 0.292 1 94.94 83 PHE A C 1
ATOM 659 O O . PHE A 1 83 ? 5.629 11.617 -0.696 1 94.94 83 PHE A O 1
ATOM 666 N N . HIS A 1 84 ? 5.246 9.938 0.902 1 89.56 84 HIS A N 1
ATOM 667 C CA . HIS A 1 84 ? 3.93 9.719 0.312 1 89.56 84 HIS A CA 1
ATOM 668 C C . HIS A 1 84 ? 3.002 10.898 0.58 1 89.56 84 HIS A C 1
ATOM 670 O O . HIS A 1 84 ? 2.891 11.359 1.717 1 89.56 84 HIS A O 1
ATOM 676 N N . SER A 1 85 ? 2.615 11.648 -0.283 1 73.25 85 SER A N 1
ATOM 677 C CA . SER A 1 85 ? 1.688 12.766 -0.126 1 73.25 85 SER A CA 1
ATOM 678 C C . SER A 1 85 ? 0.287 12.391 -0.6 1 73.25 85 SER A C 1
ATOM 680 O O . SER A 1 85 ? 0.133 11.602 -1.537 1 73.25 85 SER A O 1
ATOM 682 N N . LEU A 1 86 ? -0.718 12.43 0.379 1 55.62 86 LEU A N 1
ATOM 683 C CA . LEU A 1 86 ? -2.107 12.281 -0.046 1 55.62 86 LEU A CA 1
ATOM 684 C C . LEU A 1 86 ? -2.385 13.125 -1.287 1 55.62 86 LEU A C 1
ATOM 686 O O . LEU A 1 86 ? -3.186 12.734 -2.139 1 55.62 86 LEU A O 1
ATOM 690 N N . GLU A 1 87 ? -1.981 14.359 -1.16 1 49.06 87 GLU A N 1
ATOM 691 C CA . GLU A 1 87 ? -2.318 15.461 -2.049 1 49.06 87 GLU A CA 1
ATOM 692 C C . GLU A 1 87 ? -1.889 15.172 -3.482 1 49.06 87 GLU A C 1
ATOM 694 O O . GLU A 1 87 ? -2.459 15.719 -4.43 1 49.06 87 GLU A O 1
ATOM 699 N N . GLN A 1 88 ? -0.801 14.578 -3.613 1 48.91 88 GLN A N 1
ATOM 700 C CA . GLN A 1 88 ? -0.435 14.578 -5.027 1 48.91 88 GLN A CA 1
ATOM 701 C C . GLN A 1 88 ? -1.516 13.906 -5.871 1 48.91 88 GLN A C 1
ATOM 703 O O . GLN A 1 88 ? -1.601 14.148 -7.078 1 48.91 88 GLN A O 1
ATOM 708 N N . MET A 1 89 ? -2.363 13.141 -5.262 1 44.19 89 MET A N 1
ATOM 709 C CA . MET A 1 89 ? -3.494 12.656 -6.047 1 44.19 89 MET A CA 1
ATOM 710 C C . MET A 1 89 ? -4.363 13.812 -6.527 1 44.19 89 MET A C 1
ATOM 712 O O . MET A 1 89 ? -4.844 13.805 -7.66 1 44.19 89 MET A O 1
ATOM 716 N N . ASP A 1 90 ? -4.668 14.703 -5.57 1 45.91 90 ASP A N 1
ATOM 717 C CA . ASP A 1 90 ? -5.562 15.82 -5.863 1 45.91 90 ASP A CA 1
ATOM 718 C C . ASP A 1 90 ? -4.895 16.828 -6.789 1 45.91 90 ASP A C 1
ATOM 720 O O . ASP A 1 90 ? -5.547 17.422 -7.652 1 45.91 90 ASP A O 1
ATOM 724 N N . LYS A 1 91 ? -3.633 17.078 -6.547 1 48.62 91 LYS A N 1
ATOM 725 C CA . LYS A 1 91 ? -3 18.109 -7.355 1 48.62 91 LYS A CA 1
ATOM 726 C C . LYS A 1 91 ? -2.932 17.703 -8.82 1 48.62 91 LYS A C 1
ATOM 728 O O . LYS A 1 91 ? -3.031 18.547 -9.711 1 48.62 91 LYS A O 1
ATOM 733 N N . THR A 1 92 ? -2.73 16.469 -8.992 1 48.81 92 THR A N 1
ATOM 734 C CA . THR A 1 92 ? -2.713 16.094 -10.406 1 48.81 92 THR A CA 1
ATOM 735 C C . THR A 1 92 ? -4.082 16.328 -11.039 1 48.81 92 THR A C 1
ATOM 737 O O . THR A 1 92 ? -4.176 16.812 -12.164 1 48.81 92 THR A O 1
ATOM 740 N N . ALA A 1 93 ? -5.055 16.062 -10.289 1 48.75 93 ALA A N 1
ATOM 741 C CA . ALA A 1 93 ? -6.398 16.297 -10.812 1 48.75 93 ALA A CA 1
ATOM 742 C C . ALA A 1 93 ? -6.668 17.797 -10.977 1 48.75 93 ALA A C 1
ATOM 744 O O . ALA A 1 93 ? -7.234 18.219 -11.984 1 48.75 93 ALA A O 1
ATOM 745 N N . GLU A 1 94 ? -6.258 18.531 -9.992 1 50.28 94 GLU A N 1
ATOM 746 C CA . GLU A 1 94 ? -6.441 19.984 -10.062 1 50.28 94 GLU A CA 1
ATOM 747 C C . GLU A 1 94 ? -5.605 20.594 -11.18 1 50.28 94 GLU A C 1
ATOM 749 O O . GLU A 1 94 ? -6.07 21.469 -11.906 1 50.28 94 GLU A O 1
ATOM 754 N N . ASN A 1 95 ? -4.414 20.031 -11.289 1 56.81 95 ASN A N 1
ATOM 755 C CA . ASN A 1 95 ? -3.561 20.562 -12.344 1 56.81 95 ASN A CA 1
ATOM 756 C C . ASN A 1 95 ? -4.07 20.172 -13.727 1 56.81 95 ASN A C 1
ATOM 758 O O . ASN A 1 95 ? -4.043 20.984 -14.656 1 56.81 95 ASN A O 1
ATOM 762 N N . LEU A 1 96 ? -4.562 19 -13.797 1 56.16 96 LEU A N 1
ATOM 763 C CA . LEU A 1 96 ? -5.156 18.594 -15.062 1 56.16 96 LEU A CA 1
ATOM 764 C C . LEU A 1 96 ? -6.379 19.438 -15.391 1 56.16 96 LEU A C 1
ATOM 766 O O . LEU A 1 96 ? -6.562 19.844 -16.531 1 56.16 96 LEU A O 1
ATOM 770 N N . GLU A 1 97 ? -7.156 19.672 -14.305 1 58.69 97 GLU A N 1
ATOM 771 C CA . GLU A 1 97 ? -8.328 20.516 -14.492 1 58.69 97 GLU A CA 1
ATOM 772 C C . GLU A 1 97 ? -7.918 21.953 -14.82 1 58.69 97 GLU A C 1
ATOM 774 O O . GLU A 1 97 ? -8.539 22.609 -15.664 1 58.69 97 GLU A O 1
ATOM 779 N N . ALA A 1 98 ? -6.863 22.297 -14.172 1 64.38 98 ALA A N 1
ATOM 780 C CA . ALA A 1 98 ? -6.359 23.641 -14.43 1 64.38 98 ALA A CA 1
ATOM 781 C C . ALA A 1 98 ? -5.762 23.734 -15.836 1 64.38 98 ALA A C 1
ATOM 783 O O . ALA A 1 98 ? -5.977 24.734 -16.531 1 64.38 98 ALA A O 1
ATOM 784 N N . ARG A 1 99 ? -5.105 22.688 -16.344 1 63.75 99 ARG A N 1
ATOM 785 C CA . ARG A 1 99 ? -4.578 22.656 -17.703 1 63.75 99 ARG A CA 1
ATOM 786 C C . ARG A 1 99 ? -5.707 22.625 -18.734 1 63.75 99 ARG A C 1
ATOM 788 O O . ARG A 1 99 ? -5.652 23.312 -19.75 1 63.75 99 ARG A O 1
ATOM 795 N N . ARG A 1 100 ? -6.66 21.781 -18.344 1 63.38 100 ARG A N 1
ATOM 796 C CA . ARG A 1 100 ? -7.812 21.719 -19.234 1 63.38 100 ARG A CA 1
ATOM 797 C C . ARG A 1 100 ? -8.523 23.062 -19.312 1 63.38 100 ARG A C 1
ATOM 799 O O . ARG A 1 100 ? -8.922 23.5 -20.391 1 63.38 100 ARG A O 1
ATOM 806 N N . ALA A 1 101 ? -8.688 23.641 -18.156 1 69.62 101 ALA A N 1
ATOM 807 C CA . ALA A 1 101 ? -9.336 24.953 -18.094 1 69.62 101 ALA A CA 1
ATOM 808 C C . ALA A 1 101 ? -8.523 26 -18.859 1 69.62 101 ALA A C 1
ATOM 810 O O . ALA A 1 101 ? -9.094 26.828 -19.578 1 69.62 101 ALA A O 1
ATOM 811 N N . LYS A 1 102 ? -7.188 26 -18.672 1 64.12 102 LYS A N 1
ATOM 812 C CA . LYS A 1 102 ? -6.324 26.938 -19.375 1 64.12 102 LYS A CA 1
ATOM 813 C C . LYS A 1 102 ? -6.359 26.688 -20.891 1 64.12 102 LYS A C 1
ATOM 815 O O . LYS A 1 102 ? -6.371 27.641 -21.672 1 64.12 102 LYS A O 1
ATOM 820 N N . LEU A 1 103 ? -6.387 25.375 -21.188 1 67.5 103 LEU A N 1
ATOM 821 C CA . LEU A 1 103 ? -6.484 25.031 -22.594 1 67.5 103 LEU A CA 1
ATOM 822 C C . LEU A 1 103 ? -7.805 25.516 -23.188 1 67.5 103 LEU A C 1
ATOM 824 O O . LEU A 1 103 ? -7.84 26.047 -24.297 1 67.5 103 LEU A O 1
ATOM 828 N N . GLU A 1 104 ? -8.867 25.375 -22.453 1 67.94 104 GLU A N 1
ATOM 829 C CA . GLU A 1 104 ? -10.188 25.812 -22.891 1 67.94 104 GLU A CA 1
ATOM 830 C C . GLU A 1 104 ? -10.242 27.328 -23 1 67.94 104 GLU A C 1
ATOM 832 O O . GLU A 1 104 ? -10.844 27.875 -23.938 1 67.94 104 GLU A O 1
ATOM 837 N N . GLU A 1 105 ? -9.57 28.031 -22.094 1 67.88 105 GLU A N 1
ATOM 838 C CA . GLU A 1 105 ? -9.516 29.484 -22.109 1 67.88 105 GLU A CA 1
ATOM 839 C C . GLU A 1 105 ? -8.703 29.984 -23.297 1 67.88 105 GLU A C 1
ATOM 841 O O . GLU A 1 105 ? -9.094 30.938 -23.969 1 67.88 105 GLU A O 1
ATOM 846 N N . LEU A 1 106 ? -7.59 29.203 -23.5 1 61.38 106 LEU A N 1
ATOM 847 C CA . LEU A 1 106 ? -6.746 29.578 -24.625 1 61.38 106 LEU A CA 1
ATOM 848 C C . LEU A 1 106 ? -7.484 29.391 -25.938 1 61.38 106 LEU A C 1
ATOM 850 O O . LEU A 1 106 ? -7.371 30.219 -26.844 1 61.38 106 LEU A O 1
ATOM 854 N N . LYS A 1 107 ? -8.25 28.312 -26.094 1 61.22 107 LYS A N 1
ATOM 855 C CA . LYS A 1 107 ? -9.07 28.062 -27.281 1 61.22 107 LYS A CA 1
ATOM 856 C C . LYS A 1 107 ? -10.086 29.172 -27.484 1 61.22 107 LYS A C 1
ATOM 858 O O . LYS A 1 107 ? -10.297 29.641 -28.625 1 61.22 107 LYS A O 1
ATOM 863 N N . LYS A 1 108 ? -10.672 29.641 -26.438 1 62.06 108 LYS A N 1
ATOM 864 C CA . LYS A 1 108 ? -11.664 30.719 -26.5 1 62.06 108 LYS A CA 1
ATOM 865 C C . LYS A 1 108 ? -11.023 32.031 -26.906 1 62.06 108 LYS A C 1
ATOM 867 O O . LYS A 1 108 ? -11.586 32.781 -27.688 1 62.06 108 LYS A O 1
ATOM 872 N N . GLU A 1 109 ? -9.812 32.312 -26.266 1 60.5 109 GLU A N 1
ATOM 873 C CA . GLU A 1 109 ? -9.117 33.562 -26.516 1 60.5 109 GLU A CA 1
ATOM 874 C C . GLU A 1 109 ? -8.617 33.656 -27.969 1 60.5 109 GLU A C 1
ATOM 876 O O . GLU A 1 109 ? -8.617 34.719 -28.578 1 60.5 109 GLU A O 1
ATOM 881 N N . HIS A 1 110 ? -8.055 32.406 -28.391 1 65.25 110 HIS A N 1
ATOM 882 C CA . HIS A 1 110 ? -7.508 32.469 -29.75 1 65.25 110 HIS A CA 1
ATOM 883 C C . HIS A 1 110 ? -8.586 32.156 -30.781 1 65.25 110 HIS A C 1
ATOM 885 O O . HIS A 1 110 ? -8.289 32.062 -31.984 1 65.25 110 HIS A O 1
ATOM 891 N N . GLY A 1 111 ? -9.828 32.281 -30.422 1 57.72 111 GLY A N 1
ATOM 892 C CA . GLY A 1 111 ? -10.891 32.156 -31.406 1 57.72 111 GLY A CA 1
ATOM 893 C C . GLY A 1 111 ? -10.945 30.797 -32.062 1 57.72 111 GLY A C 1
ATOM 894 O O . GLY A 1 111 ? -11.453 30.656 -33.188 1 57.72 111 GLY A O 1
ATOM 895 N N . LEU A 1 112 ? -10.062 29.75 -31.422 1 49.91 112 LEU A N 1
ATOM 896 C CA . LEU A 1 112 ? -10.023 28.469 -32.125 1 49.91 112 LEU A CA 1
ATOM 897 C C . LEU A 1 112 ? -11.258 27.641 -31.828 1 49.91 112 LEU A C 1
ATOM 899 O O . LEU A 1 112 ? -11.57 27.391 -30.656 1 49.91 112 LEU A O 1
ATOM 903 N N . GLU A 1 113 ? -12.578 28.031 -32.156 1 42.88 113 GLU A N 1
ATOM 904 C CA . GLU A 1 113 ? -13.727 27.141 -32.25 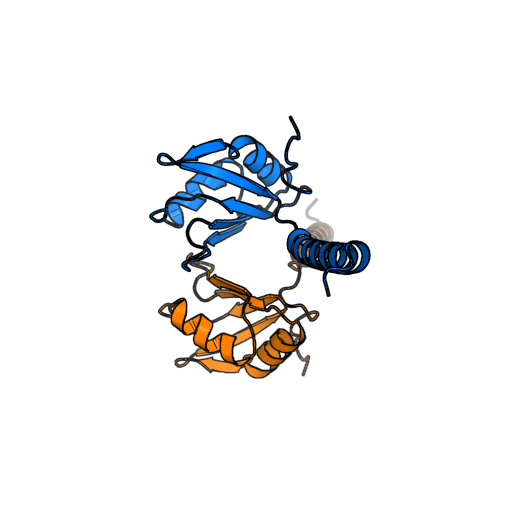1 42.88 113 GLU A CA 1
ATOM 905 C C . GLU A 1 113 ? -13.32 25.766 -32.75 1 42.88 113 GLU A C 1
ATOM 907 O O . GLU A 1 113 ? -12.375 25.641 -33.531 1 42.88 113 GLU A O 1
ATOM 912 N N . MET B 1 1 ? -25.938 -5.488 18.203 1 32.88 1 MET B N 1
ATOM 913 C CA . MET B 1 1 ? -24.797 -6.074 17.484 1 32.88 1 MET B CA 1
ATOM 914 C C . MET B 1 1 ? -23.781 -5.004 17.125 1 32.88 1 MET B C 1
ATOM 916 O O . MET B 1 1 ? -24.141 -3.986 16.516 1 32.88 1 MET B O 1
ATOM 920 N N . SER B 1 2 ? -22.844 -4.652 17.844 1 37.34 2 SER B N 1
ATOM 921 C CA . SER B 1 2 ? -21.922 -3.545 17.625 1 37.34 2 SER B CA 1
ATOM 922 C C . SER B 1 2 ? -21.375 -3.549 16.203 1 37.34 2 SER B C 1
ATOM 924 O O . SER B 1 2 ? -20.703 -4.496 15.789 1 37.34 2 SER B O 1
ATOM 926 N N . HIS B 1 3 ? -22.109 -3.174 15.203 1 41.44 3 HIS B N 1
ATOM 927 C CA . HIS B 1 3 ? -21.766 -3.092 13.789 1 41.44 3 HIS B CA 1
ATOM 928 C C . HIS B 1 3 ? -20.359 -2.535 13.594 1 41.44 3 HIS B C 1
ATOM 930 O O . HIS B 1 3 ? -20.094 -1.377 13.922 1 41.44 3 HIS B O 1
ATOM 936 N N . LYS B 1 4 ? -19.391 -3.248 13.867 1 51.81 4 LYS B N 1
ATOM 937 C CA . LYS B 1 4 ? -18.016 -2.814 13.664 1 51.81 4 LYS B CA 1
ATOM 938 C C . LYS B 1 4 ? -17.891 -1.915 12.438 1 51.81 4 LYS B C 1
ATOM 940 O O . LYS B 1 4 ? -18.203 -2.332 11.32 1 51.81 4 LYS B O 1
ATOM 945 N N . GLN B 1 5 ? -18.109 -0.75 12.742 1 61.5 5 GLN B N 1
ATOM 946 C CA . GLN B 1 5 ? -18.094 0.267 11.695 1 61.5 5 GLN B CA 1
ATOM 947 C C . GLN B 1 5 ? -16.812 0.169 10.867 1 61.5 5 GLN B C 1
ATOM 949 O O . GLN B 1 5 ? -15.719 -0.026 11.414 1 61.5 5 GLN B O 1
ATOM 954 N N . ALA B 1 6 ? -16.906 -0.318 9.578 1 68.94 6 ALA B N 1
ATOM 955 C CA . ALA B 1 6 ? -15.852 -0.477 8.578 1 68.94 6 ALA B CA 1
ATOM 956 C C . ALA B 1 6 ? -14.883 0.7 8.609 1 68.94 6 ALA B C 1
ATOM 958 O O . ALA B 1 6 ? -13.805 0.64 8.016 1 68.94 6 ALA B O 1
ATOM 959 N N . GLY B 1 7 ? -14.992 1.636 9.539 1 76.69 7 GLY B N 1
ATOM 960 C CA . GLY B 1 7 ? -14.195 2.85 9.531 1 76.69 7 GLY B CA 1
ATOM 961 C C . GLY B 1 7 ? -14.844 3.99 8.773 1 76.69 7 GLY B C 1
ATOM 962 O O . GLY B 1 7 ? -15.898 3.807 8.148 1 76.69 7 GLY B O 1
ATOM 963 N N . GLN B 1 8 ? -14.227 5.121 8.859 1 83.81 8 GLN B N 1
ATOM 964 C CA . GLN B 1 8 ? -14.742 6.262 8.109 1 83.81 8 GLN B CA 1
ATOM 965 C C . GLN B 1 8 ? -14.539 6.074 6.609 1 83.81 8 GLN B C 1
ATOM 967 O O . GLN B 1 8 ? -13.445 5.699 6.168 1 83.81 8 GLN B O 1
ATOM 972 N N . PRO B 1 9 ? -15.578 6.363 5.953 1 87.44 9 PRO B N 1
ATOM 973 C CA . PRO B 1 9 ? -15.523 6.109 4.512 1 87.44 9 PRO B CA 1
ATOM 974 C C . PRO B 1 9 ? -14.422 6.902 3.814 1 87.44 9 PRO B C 1
ATOM 976 O O . PRO B 1 9 ? -14.242 8.094 4.09 1 87.44 9 PRO B O 1
ATOM 979 N N . ASN B 1 10 ? -13.648 6.203 3.07 1 91.69 10 ASN B N 1
ATOM 980 C CA . ASN B 1 10 ? -12.68 6.766 2.141 1 91.69 10 ASN B CA 1
ATOM 981 C C . ASN B 1 10 ? -12.461 5.852 0.938 1 91.69 10 ASN B C 1
ATOM 983 O O . ASN B 1 10 ? -13.164 4.852 0.776 1 91.69 10 ASN B O 1
ATOM 987 N N . ASN B 1 11 ? -11.594 6.258 0.035 1 95.38 11 ASN B N 1
ATOM 988 C CA . ASN B 1 11 ? -11.484 5.492 -1.202 1 95.38 1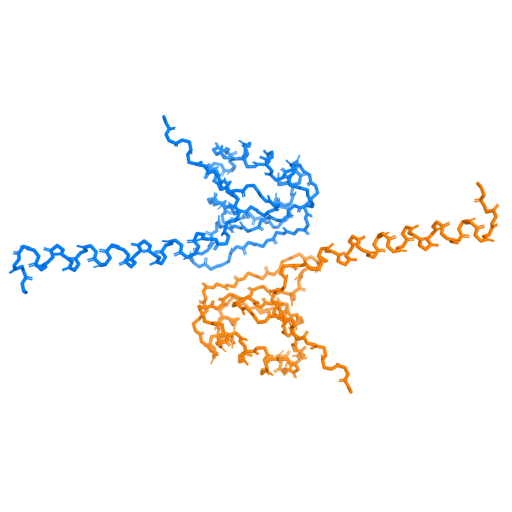1 ASN B CA 1
ATOM 989 C C . ASN B 1 11 ? -10.445 4.379 -1.081 1 95.38 11 ASN B C 1
ATOM 991 O O . ASN B 1 11 ? -10.086 3.748 -2.076 1 95.38 11 ASN B O 1
ATOM 995 N N . ILE B 1 12 ? -9.953 4.102 0.132 1 95.62 12 ILE B N 1
ATOM 996 C CA . ILE B 1 12 ? -8.953 3.062 0.358 1 95.62 12 ILE B CA 1
ATOM 997 C C . ILE B 1 12 ? -9.539 1.966 1.243 1 95.62 12 ILE B C 1
ATOM 999 O O . ILE B 1 12 ? -10.023 2.24 2.344 1 95.62 12 ILE B O 1
ATOM 1003 N N . LEU B 1 13 ? -9.422 0.769 0.753 1 96.69 13 LEU B N 1
ATOM 1004 C CA . LEU B 1 13 ? -9.867 -0.392 1.516 1 96.69 13 LEU B CA 1
ATOM 1005 C C . LEU B 1 13 ? -8.68 -1.182 2.053 1 96.69 13 LEU B C 1
ATOM 1007 O O . LEU B 1 13 ? -7.66 -1.323 1.368 1 96.69 13 LEU B O 1
ATOM 1011 N N . PHE B 1 14 ? -8.883 -1.65 3.18 1 96.56 14 PHE B N 1
ATOM 1012 C CA . PHE B 1 14 ? -8.047 -2.721 3.719 1 96.56 14 PHE B CA 1
ATOM 1013 C C . PHE B 1 14 ? -8.781 -4.055 3.666 1 96.56 14 PHE B C 1
ATOM 1015 O O . PHE B 1 14 ? -9.852 -4.207 4.262 1 96.56 14 PHE B O 1
ATOM 1022 N N . VAL B 1 15 ? -8.195 -5.047 2.979 1 97.44 15 VAL B N 1
ATOM 1023 C CA . VAL B 1 15 ? -8.844 -6.336 2.766 1 97.44 15 VAL B CA 1
ATOM 1024 C C . VAL B 1 15 ? -8.039 -7.438 3.447 1 97.44 15 VAL B C 1
ATOM 1026 O O . VAL B 1 15 ? -6.809 -7.457 3.365 1 97.44 15 VAL B O 1
ATOM 1029 N N . LYS B 1 16 ? -8.828 -8.336 4.117 1 97.12 16 LYS B N 1
ATOM 1030 C CA . LYS B 1 16 ? -8.195 -9.461 4.812 1 97.12 16 LYS B CA 1
ATOM 1031 C C . LYS B 1 16 ? -8.773 -10.789 4.344 1 97.12 16 LYS B C 1
ATOM 1033 O O . LYS B 1 16 ? -9.859 -10.836 3.758 1 97.12 16 LYS B O 1
ATOM 1038 N N . ASN B 1 17 ? -7.926 -11.773 4.523 1 97.38 17 ASN B N 1
ATOM 1039 C CA . ASN B 1 17 ? -8.305 -13.164 4.305 1 97.38 17 ASN B CA 1
ATOM 1040 C C . ASN B 1 17 ? -8.406 -13.492 2.818 1 97.38 17 ASN B C 1
ATOM 1042 O O . ASN B 1 17 ? -9.258 -14.281 2.406 1 97.38 17 ASN B O 1
ATOM 1046 N N . LEU B 1 18 ? -7.605 -12.898 2.123 1 97.94 18 LEU B N 1
ATOM 1047 C CA . LEU B 1 18 ? -7.484 -13.273 0.717 1 97.94 18 LEU B CA 1
ATOM 1048 C C . LEU B 1 18 ? -6.77 -14.609 0.566 1 97.94 18 LEU B C 1
ATOM 1050 O O . LEU B 1 18 ? -5.805 -14.883 1.283 1 97.94 18 LEU B O 1
ATOM 1054 N N . PRO B 1 19 ? -7.23 -15.383 -0.396 1 97.25 19 PRO B N 1
ATOM 1055 C CA . PRO B 1 19 ? -6.43 -16.578 -0.691 1 97.25 19 PRO B CA 1
ATOM 1056 C C . PRO B 1 19 ? -4.996 -16.234 -1.097 1 97.25 19 PRO B C 1
ATOM 1058 O O . PRO B 1 19 ? -4.766 -15.25 -1.806 1 97.25 19 PRO B O 1
ATOM 1061 N N . TYR B 1 20 ? -4.047 -17.062 -0.714 1 94.88 20 TYR B N 1
ATOM 1062 C CA . TYR B 1 20 ? -2.635 -16.781 -0.939 1 94.88 20 TYR B CA 1
ATOM 1063 C C . TYR B 1 20 ? -2.283 -16.891 -2.418 1 94.88 20 TYR B C 1
ATOM 1065 O O . TYR B 1 20 ? -1.327 -16.266 -2.887 1 94.88 20 TYR B O 1
ATOM 1073 N N . GLU B 1 21 ? -3.051 -17.609 -3.117 1 94.94 21 GLU B N 1
ATOM 1074 C CA . GLU B 1 21 ? -2.752 -17.891 -4.523 1 94.94 21 GLU B CA 1
ATOM 1075 C C . GLU B 1 21 ? -3.406 -16.844 -5.434 1 94.94 21 GLU B C 1
ATOM 1077 O O . GLU B 1 21 ? -3.246 -16.906 -6.652 1 94.94 21 GLU B O 1
ATOM 1082 N N . SER B 1 22 ? -4.09 -15.914 -4.848 1 95.5 22 SER B N 1
ATOM 1083 C CA . SER B 1 22 ? -4.742 -14.906 -5.676 1 95.5 22 SER B CA 1
ATOM 1084 C C . SER B 1 22 ? -3.721 -14.086 -6.457 1 95.5 22 SER B C 1
ATOM 1086 O O . SER B 1 22 ? -2.74 -13.602 -5.891 1 95.5 22 SER B O 1
ATOM 1088 N N . THR B 1 23 ? -3.99 -13.977 -7.754 1 94.5 23 THR B N 1
ATOM 1089 C CA . THR B 1 23 ? -3.127 -13.164 -8.602 1 94.5 23 THR B CA 1
ATOM 1090 C C . THR B 1 23 ? -3.641 -11.727 -8.68 1 94.5 23 THR B C 1
ATOM 1092 O O . THR B 1 23 ? -4.793 -11.453 -8.328 1 94.5 23 THR B O 1
ATOM 1095 N N . SER B 1 24 ? -2.748 -10.836 -9.148 1 95.62 24 SER B N 1
ATOM 1096 C CA . SER B 1 24 ? -3.148 -9.445 -9.352 1 95.62 24 SER B CA 1
ATOM 1097 C C . SER B 1 24 ? -4.348 -9.352 -10.289 1 95.62 24 SER B C 1
ATOM 1099 O O . SER B 1 24 ? -5.297 -8.609 -10.016 1 95.62 24 SER B O 1
ATOM 1101 N N . ASP B 1 25 ? -4.316 -10.133 -11.352 1 96.19 25 ASP B N 1
ATOM 1102 C CA . ASP B 1 25 ? -5.414 -10.117 -12.312 1 96.19 25 ASP B CA 1
ATOM 1103 C C . ASP B 1 25 ? -6.73 -10.523 -11.656 1 96.19 25 ASP B C 1
ATOM 1105 O O . ASP B 1 25 ? -7.77 -9.906 -11.898 1 96.19 25 ASP B O 1
ATOM 1109 N N . GLU B 1 26 ? -6.656 -11.5 -10.852 1 97.25 26 GLU B N 1
ATOM 1110 C CA . GLU B 1 26 ? -7.852 -11.984 -10.164 1 97.25 26 GLU B CA 1
ATOM 1111 C C . GLU B 1 26 ? -8.398 -10.93 -9.203 1 97.25 26 GLU B C 1
ATOM 1113 O O . GLU B 1 26 ? -9.617 -10.75 -9.094 1 97.25 26 GLU B O 1
ATOM 1118 N N . LEU B 1 27 ? -7.496 -10.234 -8.57 1 97.88 27 LEU B N 1
ATOM 1119 C CA . LEU B 1 27 ? -7.918 -9.211 -7.621 1 97.88 27 LEU B CA 1
ATOM 1120 C C . LEU B 1 27 ? -8.547 -8.023 -8.344 1 97.88 27 LEU B C 1
ATOM 1122 O O . LEU B 1 27 ? -9.555 -7.477 -7.887 1 97.88 27 LEU B O 1
ATOM 1126 N N . TYR B 1 28 ? -7.961 -7.656 -9.453 1 97.75 28 TYR B N 1
ATOM 1127 C CA . TYR B 1 28 ? -8.547 -6.562 -10.219 1 97.75 28 TYR B CA 1
ATOM 1128 C C . TYR B 1 28 ? -9.922 -6.949 -10.758 1 97.75 28 TYR B C 1
ATOM 1130 O O . TYR B 1 28 ? -10.812 -6.102 -10.867 1 97.75 28 TYR B O 1
ATOM 1138 N N . GLU B 1 29 ? -10.023 -8.18 -11.086 1 97.56 29 GLU B N 1
ATOM 1139 C CA . GLU B 1 29 ? -11.328 -8.656 -11.516 1 97.56 29 GLU B CA 1
ATOM 1140 C C . GLU B 1 29 ? -12.336 -8.609 -10.367 1 97.56 29 GLU B C 1
ATOM 1142 O O . GLU B 1 29 ? -13.461 -8.125 -10.547 1 97.56 29 GLU B O 1
ATOM 1147 N N . LEU B 1 30 ? -11.984 -9.055 -9.266 1 97.5 30 LEU B N 1
ATOM 1148 C CA . LEU B 1 30 ? -12.852 -9.117 -8.086 1 97.5 30 LEU B CA 1
ATOM 1149 C C . LEU B 1 30 ? -13.281 -7.715 -7.656 1 97.5 30 LEU B C 1
ATOM 1151 O O . LEU B 1 30 ? -14.469 -7.441 -7.512 1 97.5 30 LEU B O 1
ATOM 1155 N N . PHE B 1 31 ? -12.391 -6.832 -7.441 1 98.25 31 PHE B N 1
ATOM 1156 C CA . PHE B 1 31 ? -12.664 -5.512 -6.891 1 98.25 31 PHE B CA 1
ATOM 1157 C C . PHE B 1 31 ? -13.164 -4.562 -7.977 1 98.25 31 PHE B C 1
ATOM 1159 O O . PHE B 1 31 ? -13.828 -3.566 -7.684 1 98.25 31 PHE B O 1
ATOM 1166 N N . GLY B 1 32 ? -12.758 -4.848 -9.188 1 98.12 32 GLY B N 1
ATOM 1167 C CA . GLY B 1 32 ? -13.195 -4.027 -10.312 1 98.12 32 GLY B CA 1
ATOM 1168 C C . GLY B 1 32 ? -14.688 -4.094 -10.547 1 98.12 32 GLY B C 1
ATOM 1169 O O . GLY B 1 32 ? -15.25 -3.256 -11.258 1 98.12 32 GLY B O 1
ATOM 1170 N N . ARG B 1 33 ? -15.344 -5.059 -9.969 1 97.69 33 ARG B N 1
ATOM 1171 C CA . ARG B 1 33 ? -16.781 -5.219 -10.117 1 97.69 33 ARG B CA 1
ATOM 1172 C C . ARG B 1 33 ? -17.531 -4.051 -9.477 1 97.69 33 ARG B C 1
ATOM 1174 O O . ARG B 1 33 ? -18.703 -3.812 -9.789 1 97.69 33 ARG B O 1
ATOM 1181 N N . PHE B 1 34 ? -16.922 -3.303 -8.617 1 97.94 34 PHE B N 1
ATOM 1182 C CA . PHE B 1 34 ? -17.609 -2.254 -7.863 1 97.94 34 PHE B CA 1
ATOM 1183 C C . PHE B 1 34 ? -17.297 -0.88 -8.445 1 97.94 34 PHE B C 1
ATOM 1185 O O . PHE B 1 34 ? -17.875 0.124 -8.031 1 97.94 34 PHE B O 1
ATOM 1192 N N . GLY B 1 35 ? -16.266 -0.809 -9.328 1 98.06 35 GLY B N 1
ATOM 1193 C CA . GLY B 1 35 ? -15.867 0.455 -9.922 1 98.06 35 GLY B CA 1
ATOM 1194 C C . GLY B 1 35 ? -14.398 0.487 -10.32 1 98.06 35 GLY B C 1
ATOM 1195 O O . GLY B 1 35 ? -13.703 -0.529 -10.234 1 98.06 35 GLY B O 1
ATOM 1196 N N . ALA B 1 36 ? -14.023 1.642 -10.766 1 97.88 36 ALA B N 1
ATOM 1197 C CA . ALA B 1 36 ? -12.656 1.821 -11.242 1 97.88 36 ALA B CA 1
ATOM 1198 C C . ALA B 1 36 ? -11.656 1.728 -10.086 1 97.88 36 ALA B C 1
ATOM 1200 O O . ALA B 1 36 ? -11.742 2.488 -9.125 1 97.88 36 ALA B O 1
ATOM 1201 N N . VAL B 1 37 ? -10.766 0.745 -10.234 1 97.62 37 VAL B N 1
ATOM 1202 C CA . VAL B 1 37 ? -9.711 0.559 -9.242 1 97.62 37 VAL B CA 1
ATOM 1203 C C . VAL B 1 37 ? -8.445 1.287 -9.695 1 97.62 37 VAL B C 1
ATOM 1205 O O . VAL B 1 37 ? -7.953 1.061 -10.797 1 97.62 37 VAL B O 1
ATOM 1208 N N . ARG B 1 38 ? -7.957 2.156 -8.859 1 95.94 38 ARG B N 1
ATOM 1209 C CA . ARG B 1 38 ? -6.727 2.883 -9.156 1 95.94 38 ARG B CA 1
ATOM 1210 C C . ARG B 1 38 ? -5.508 1.977 -9.023 1 95.94 38 ARG B C 1
ATOM 1212 O O . ARG B 1 38 ? -4.641 1.96 -9.898 1 95.94 38 ARG B O 1
ATOM 1219 N N . GLN B 1 39 ? -5.48 1.24 -7.957 1 96.38 39 GLN B N 1
ATOM 1220 C CA . GLN B 1 39 ? -4.379 0.3 -7.781 1 96.38 39 GLN B CA 1
ATOM 1221 C C . GLN B 1 39 ? -4.66 -0.673 -6.637 1 96.38 39 GLN B C 1
ATOM 1223 O O . GLN B 1 39 ? -5.488 -0.393 -5.77 1 96.38 39 GLN B O 1
ATOM 1228 N N . ILE B 1 40 ? -3.939 -1.738 -6.641 1 97.88 40 ILE B N 1
ATOM 1229 C CA . ILE B 1 40 ? -3.969 -2.75 -5.59 1 97.88 40 ILE B CA 1
ATOM 1230 C C . ILE B 1 40 ? -2.545 -3.068 -5.141 1 97.88 40 ILE B C 1
ATOM 1232 O O . ILE B 1 40 ? -1.646 -3.227 -5.969 1 97.88 40 ILE B O 1
ATOM 1236 N N . ARG B 1 41 ? -2.396 -3.016 -3.84 1 97.69 41 ARG B N 1
ATOM 1237 C CA . ARG B 1 41 ? -1.131 -3.445 -3.252 1 97.69 41 ARG B CA 1
ATOM 1238 C C . ARG B 1 41 ? -1.347 -4.586 -2.262 1 97.69 41 ARG B C 1
ATOM 1240 O O . ARG B 1 41 ? -1.855 -4.367 -1.16 1 97.69 41 ARG B O 1
ATOM 1247 N N . ALA B 1 42 ? -0.896 -5.719 -2.67 1 97.25 42 ALA B N 1
ATOM 1248 C CA . ALA B 1 42 ? -1.071 -6.906 -1.835 1 97.25 42 ALA B CA 1
ATOM 1249 C C . ALA B 1 42 ? 0.14 -7.125 -0.934 1 97.25 42 ALA B C 1
ATOM 1251 O O . ALA B 1 42 ? 1.253 -6.711 -1.266 1 97.25 42 ALA B O 1
ATOM 1252 N N . GLY B 1 43 ? -0.107 -7.711 0.183 1 96.5 43 GLY B N 1
ATOM 1253 C CA . GLY B 1 43 ? 0.987 -8.117 1.05 1 96.5 43 GLY B CA 1
ATOM 1254 C C . GLY B 1 43 ? 1.667 -9.391 0.594 1 96.5 43 GLY B C 1
ATOM 1255 O O . GLY B 1 43 ? 1.013 -10.305 0.08 1 96.5 43 GLY B O 1
ATOM 1256 N N . SER B 1 44 ? 2.975 -9.406 0.808 1 92.56 44 SER B N 1
ATOM 1257 C CA . SER B 1 44 ? 3.721 -10.578 0.358 1 92.56 44 SER B CA 1
ATOM 1258 C C . SER B 1 44 ? 4.523 -11.195 1.499 1 92.56 44 SER B C 1
ATOM 1260 O O . SER B 1 44 ? 5.172 -12.227 1.322 1 92.56 44 SER B O 1
ATOM 1262 N N . GLU B 1 45 ? 4.48 -10.648 2.604 1 92.56 45 GLU B N 1
ATOM 1263 C CA . GLU B 1 45 ? 5.227 -11.148 3.754 1 92.56 45 GLU B CA 1
ATOM 1264 C C . GLU B 1 45 ? 4.363 -12.055 4.621 1 92.56 45 GLU B C 1
ATOM 1266 O O . GLU B 1 45 ? 3.135 -12.047 4.512 1 92.56 45 GLU B O 1
ATOM 1271 N N . LYS B 1 46 ? 5.07 -12.711 5.527 1 91.06 46 LYS B N 1
ATOM 1272 C CA . LYS B 1 46 ? 4.402 -13.672 6.406 1 91.06 46 LYS B CA 1
ATOM 1273 C C . LYS B 1 46 ? 3.242 -13.016 7.152 1 91.06 46 LYS B C 1
ATOM 1275 O O . LYS B 1 46 ? 2.154 -13.586 7.242 1 91.06 46 LYS B O 1
ATOM 1280 N N . ASP B 1 47 ? 3.439 -11.844 7.617 1 92.31 47 ASP B N 1
ATOM 1281 C CA . ASP B 1 47 ? 2.443 -11.195 8.469 1 92.31 47 ASP B CA 1
ATOM 1282 C C . ASP B 1 47 ? 1.43 -10.422 7.629 1 92.31 47 ASP B C 1
ATOM 1284 O O . ASP B 1 47 ? 0.406 -9.961 8.148 1 92.31 47 ASP B O 1
ATOM 1288 N N . THR B 1 48 ? 1.733 -10.297 6.355 1 95.69 48 THR B N 1
ATOM 1289 C CA . THR B 1 48 ? 0.827 -9.477 5.562 1 95.69 48 THR B CA 1
ATOM 1290 C C . THR B 1 48 ? 0.207 -10.289 4.434 1 95.69 48 THR B C 1
ATOM 1292 O O . THR B 1 48 ? -0.682 -9.812 3.727 1 95.69 48 THR B O 1
ATOM 1295 N N . ARG B 1 49 ? 0.656 -11.508 4.312 1 95.06 49 ARG B N 1
ATOM 1296 C CA . ARG B 1 49 ? 0.06 -12.375 3.303 1 95.06 49 ARG B CA 1
ATOM 1297 C C . ARG B 1 49 ? -1.441 -12.523 3.523 1 95.06 49 ARG B C 1
ATOM 1299 O O . ARG B 1 49 ? -1.896 -12.672 4.66 1 95.06 49 ARG B O 1
ATOM 1306 N N . GLY B 1 50 ? -2.189 -12.398 2.428 1 97.31 50 GLY B N 1
ATOM 1307 C CA . GLY B 1 50 ? -3.637 -12.477 2.535 1 97.31 50 GLY B CA 1
ATOM 1308 C C . GLY B 1 50 ? -4.297 -11.133 2.746 1 97.31 50 GLY B C 1
ATOM 1309 O O . GLY B 1 50 ? -5.523 -11.039 2.842 1 97.31 50 GLY B O 1
ATOM 1310 N N . THR B 1 51 ? -3.5 -10.062 2.898 1 97.88 51 THR B N 1
ATOM 1311 C CA . THR B 1 51 ? -4.062 -8.719 3.012 1 97.88 51 THR B CA 1
ATOM 1312 C C . THR B 1 51 ? -3.752 -7.895 1.765 1 97.88 51 THR B C 1
ATOM 1314 O O . THR B 1 51 ? -2.836 -8.227 1.009 1 97.88 51 THR B O 1
ATOM 1317 N N . ALA B 1 52 ? -4.543 -6.82 1.559 1 97.75 52 ALA B N 1
ATOM 1318 C CA . ALA B 1 52 ? -4.281 -5.902 0.451 1 97.75 52 ALA B CA 1
ATOM 1319 C C . ALA B 1 52 ? -4.895 -4.531 0.72 1 97.75 52 ALA B C 1
ATOM 1321 O O . ALA B 1 52 ? -5.891 -4.418 1.438 1 97.75 52 ALA B O 1
ATOM 1322 N N . PHE B 1 53 ? -4.262 -3.576 0.188 1 97.69 53 PHE B N 1
ATOM 1323 C CA . PHE B 1 53 ? -4.871 -2.26 0.06 1 97.69 53 PHE B CA 1
ATOM 1324 C C . PHE B 1 53 ? -5.43 -2.057 -1.343 1 97.69 53 PHE B C 1
ATOM 1326 O O . PHE B 1 53 ? -4.742 -2.309 -2.334 1 97.69 53 PHE B O 1
ATOM 1333 N N . VAL B 1 54 ? -6.652 -1.627 -1.401 1 97.69 54 VAL B N 1
ATOM 1334 C CA . VAL B 1 54 ? -7.336 -1.355 -2.662 1 97.69 54 VAL B CA 1
ATOM 1335 C C . VAL B 1 54 ? -7.754 0.112 -2.717 1 97.69 54 VAL B C 1
ATOM 1337 O O . VAL B 1 54 ? -8.484 0.588 -1.842 1 97.69 54 VAL B O 1
ATOM 1340 N N . VAL B 1 55 ? -7.32 0.772 -3.717 1 96.44 55 VAL B N 1
ATOM 1341 C CA . VAL B 1 55 ? -7.645 2.186 -3.875 1 96.44 55 VAL B CA 1
ATOM 1342 C C . VAL B 1 55 ? -8.617 2.365 -5.039 1 96.44 55 VAL B C 1
ATOM 1344 O O . VAL B 1 55 ? -8.297 2.027 -6.18 1 96.44 55 VAL B O 1
ATOM 1347 N N . TYR B 1 56 ? -9.742 2.92 -4.688 1 97.38 56 TYR B N 1
ATOM 1348 C CA . TYR B 1 56 ? -10.734 3.225 -5.711 1 97.38 56 TYR B CA 1
ATOM 1349 C C . TYR B 1 56 ? -10.617 4.676 -6.168 1 97.38 56 TYR B C 1
ATOM 1351 O O . TYR B 1 56 ? -10.102 5.523 -5.438 1 97.38 56 TYR B O 1
ATOM 1359 N N . GLU B 1 57 ? -11.086 4.867 -7.363 1 96.25 57 GLU B N 1
ATOM 1360 C CA . GLU B 1 57 ? -11.172 6.234 -7.863 1 96.25 57 GLU B CA 1
ATOM 1361 C C . GLU B 1 57 ? -12.281 7.016 -7.156 1 96.25 57 GLU B C 1
ATOM 1363 O O . GLU B 1 57 ? -12.18 8.227 -6.984 1 96.25 57 GLU B O 1
ATOM 1368 N N . ASP B 1 58 ? -13.32 6.234 -6.68 1 95.94 58 ASP B N 1
ATOM 1369 C CA . ASP B 1 58 ? -14.531 6.855 -6.152 1 95.94 58 ASP B CA 1
ATOM 1370 C C . ASP B 1 58 ? -14.891 6.281 -4.781 1 95.94 58 ASP B C 1
ATOM 1372 O O . ASP B 1 58 ? -14.883 5.066 -4.594 1 95.94 58 ASP B O 1
ATOM 1376 N N . ILE B 1 59 ? -15.195 7.191 -3.865 1 95.44 59 ILE B N 1
ATOM 1377 C CA . ILE B 1 59 ? -15.516 6.781 -2.502 1 95.44 59 ILE B CA 1
ATOM 1378 C C . ILE B 1 59 ? -16.797 5.941 -2.504 1 95.44 59 ILE B C 1
ATOM 1380 O O . ILE B 1 59 ? -16.922 4.992 -1.727 1 95.44 59 ILE B O 1
ATOM 1384 N N . ASP B 1 60 ? -17.688 6.27 -3.342 1 97.25 60 ASP B N 1
ATOM 1385 C CA . ASP B 1 60 ? -18.938 5.52 -3.408 1 97.25 60 ASP B CA 1
ATOM 1386 C C . ASP B 1 60 ? -18.688 4.074 -3.836 1 97.25 60 ASP B C 1
ATOM 1388 O O . ASP B 1 60 ? -19.312 3.148 -3.305 1 97.25 60 ASP B O 1
ATOM 1392 N N . ASP B 1 61 ? -17.844 3.896 -4.797 1 97.88 61 ASP B N 1
ATOM 1393 C CA . ASP B 1 61 ? -17.469 2.551 -5.223 1 97.88 61 ASP B CA 1
ATOM 1394 C C . ASP B 1 61 ? -16.844 1.759 -4.074 1 97.88 61 ASP B C 1
ATOM 1396 O O . ASP B 1 61 ? -17.188 0.594 -3.859 1 97.88 61 ASP B O 1
ATOM 1400 N N . ALA B 1 62 ? -15.984 2.447 -3.34 1 97.25 62 ALA B N 1
ATOM 1401 C CA . ALA B 1 62 ? -15.344 1.825 -2.186 1 97.25 62 ALA B CA 1
ATOM 1402 C C . ALA B 1 62 ? -16.375 1.426 -1.133 1 97.25 62 ALA B C 1
ATOM 1404 O O . ALA B 1 62 ? -16.281 0.344 -0.547 1 97.25 62 ALA B O 1
ATOM 1405 N N . THR B 1 63 ? -17.25 2.318 -0.909 1 96.75 63 THR B N 1
ATOM 1406 C CA . THR B 1 63 ? -18.281 2.084 0.085 1 96.75 63 THR B CA 1
ATOM 1407 C C . THR B 1 63 ? -19.125 0.868 -0.291 1 96.75 63 THR B C 1
ATOM 1409 O O . THR B 1 63 ? -19.406 0.017 0.555 1 96.75 63 THR B O 1
ATOM 1412 N N . GLU B 1 64 ? -19.484 0.781 -1.53 1 97.06 64 GLU B N 1
ATOM 1413 C CA . GLU B 1 64 ? -20.25 -0.372 -1.999 1 97.06 64 GLU B CA 1
ATOM 1414 C C . GLU B 1 64 ? -19.453 -1.661 -1.854 1 97.06 64 GLU B C 1
ATOM 1416 O O . GLU B 1 64 ? -20 -2.705 -1.501 1 97.06 64 GLU B O 1
ATOM 1421 N N . ALA B 1 65 ? -18.234 -1.545 -2.188 1 97.69 65 ALA B N 1
ATOM 1422 C CA . ALA B 1 65 ? -17.359 -2.711 -2.068 1 97.69 65 ALA B CA 1
ATOM 1423 C C . ALA B 1 65 ? -17.312 -3.221 -0.63 1 97.69 65 ALA B C 1
ATOM 1425 O O . ALA B 1 65 ? -17.469 -4.422 -0.387 1 97.69 65 ALA B O 1
ATOM 1426 N N . VAL B 1 66 ? -17.078 -2.314 0.325 1 96 66 VAL B N 1
ATOM 1427 C CA . VAL B 1 66 ? -17.016 -2.699 1.7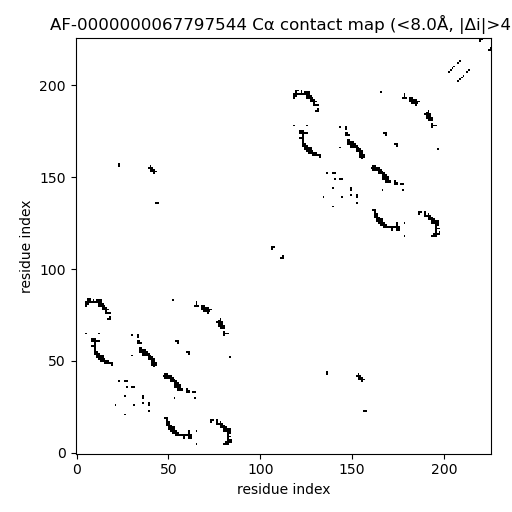3 1 96 66 VAL B CA 1
ATOM 1428 C C . VAL B 1 66 ? -18.297 -3.393 2.146 1 96 66 VAL B C 1
ATOM 1430 O O . VAL B 1 66 ? -18.266 -4.438 2.801 1 96 66 VAL B O 1
ATOM 1433 N N . LYS B 1 67 ? -19.344 -2.832 1.788 1 94.81 67 LYS B N 1
ATOM 1434 C CA . LYS B 1 67 ? -20.656 -3.365 2.152 1 94.81 67 LYS B CA 1
ATOM 1435 C C . LYS B 1 67 ? -20.844 -4.777 1.604 1 94.81 67 LYS B C 1
ATOM 1437 O O . LYS B 1 67 ? -21.375 -5.652 2.297 1 94.81 67 LYS B O 1
ATOM 1442 N N . THR B 1 68 ? -20.438 -5.008 0.461 1 95.81 68 THR B N 1
ATOM 1443 C CA . THR B 1 68 ? -20.734 -6.25 -0.244 1 95.81 68 THR B CA 1
ATOM 1444 C C . THR B 1 68 ? -19.703 -7.324 0.105 1 95.81 68 THR B C 1
ATOM 1446 O O . THR B 1 68 ? -20.031 -8.508 0.204 1 95.81 68 THR B O 1
ATOM 1449 N N . LEU B 1 69 ? -18.484 -6.934 0.247 1 93.94 69 LEU B N 1
ATOM 1450 C CA . LEU B 1 69 ? -17.391 -7.891 0.365 1 93.94 69 LEU B CA 1
ATOM 1451 C C . LEU B 1 69 ? -17.266 -8.398 1.796 1 93.94 69 LEU B C 1
ATOM 1453 O O . LEU B 1 69 ? -16.672 -9.453 2.035 1 93.94 69 LEU B O 1
ATOM 1457 N N . SER B 1 70 ? -17.703 -7.609 2.646 1 88.75 70 SER B N 1
ATOM 1458 C CA . SER B 1 70 ? -17.625 -8.078 4.027 1 88.75 70 SER B CA 1
ATOM 1459 C C . SER B 1 70 ? -18.469 -9.328 4.234 1 88.75 70 SER B C 1
ATOM 1461 O O . SER B 1 70 ? -19.688 -9.297 4.07 1 88.75 70 SER B O 1
ATOM 1463 N N . GLY B 1 71 ? -17.766 -10.445 4.523 1 90.12 71 GLY B N 1
ATOM 1464 C CA . GLY B 1 71 ? -18.469 -11.711 4.684 1 90.12 71 GLY B CA 1
ATOM 1465 C C . GLY B 1 71 ? -18.688 -12.445 3.373 1 90.12 71 GLY B C 1
ATOM 1466 O O . GLY B 1 71 ? -19.344 -13.484 3.338 1 90.12 71 GLY B O 1
ATOM 1467 N N . PHE B 1 72 ? -18.172 -11.922 2.4 1 93.06 72 PHE B N 1
ATOM 1468 C CA . PHE B 1 72 ? -18.297 -12.516 1.072 1 93.06 72 PHE B CA 1
ATOM 1469 C C . PHE B 1 72 ? -17.375 -13.727 0.933 1 93.06 72 PHE B C 1
ATOM 1471 O O . PHE B 1 72 ? -16.203 -13.672 1.305 1 93.06 72 PHE B O 1
ATOM 1478 N N . ASN B 1 73 ? -17.969 -14.82 0.395 1 95.88 73 ASN B N 1
ATOM 1479 C CA . ASN B 1 73 ? -17.172 -16.016 0.133 1 95.88 73 ASN B CA 1
ATOM 1480 C C . ASN B 1 73 ? -16.391 -15.891 -1.169 1 95.88 73 ASN B C 1
ATOM 1482 O O . ASN B 1 73 ? -16.969 -15.719 -2.24 1 95.88 73 ASN B O 1
ATOM 1486 N N . TYR B 1 74 ? -15.102 -15.891 -1.024 1 95.94 74 TYR B N 1
ATOM 1487 C CA . TYR B 1 74 ? -14.195 -15.828 -2.164 1 95.94 74 TYR B CA 1
ATOM 1488 C C . TYR B 1 74 ? -13.211 -16.984 -2.135 1 95.94 74 TYR B C 1
ATOM 1490 O O . TYR B 1 74 ? -12.305 -17.031 -1.298 1 95.94 74 TYR B O 1
ATOM 1498 N N . LYS B 1 75 ? -13.375 -17.875 -3.111 1 96.44 75 LYS B N 1
ATOM 1499 C CA . LYS B 1 75 ? -12.531 -19.078 -3.207 1 96.44 75 LYS B CA 1
ATOM 1500 C C . LYS B 1 75 ? -12.438 -19.781 -1.864 1 96.44 75 LYS B C 1
ATOM 1502 O O . LYS B 1 75 ? -11.336 -20.109 -1.399 1 96.44 75 LYS B O 1
ATOM 1507 N N . ASN B 1 76 ? -13.594 -19.875 -1.201 1 95.88 76 ASN B N 1
ATOM 1508 C CA . ASN B 1 76 ? -13.766 -20.641 0.029 1 95.88 76 ASN B CA 1
ATOM 1509 C C . ASN B 1 76 ? -13.227 -19.891 1.24 1 95.88 76 ASN B C 1
ATOM 1511 O O . ASN B 1 76 ? -12.906 -20.5 2.262 1 95.88 76 ASN B O 1
ATOM 1515 N N . ARG B 1 77 ? -13.055 -18.656 1.12 1 96.62 77 ARG B N 1
ATOM 1516 C CA . ARG B 1 77 ? -12.664 -17.797 2.234 1 96.62 77 ARG B CA 1
ATOM 1517 C C . ARG B 1 77 ? -13.609 -16.609 2.367 1 96.62 77 ARG B C 1
ATOM 1519 O O . ARG B 1 77 ? -14.016 -16.016 1.365 1 96.62 77 ARG B O 1
ATOM 1526 N N . TYR B 1 78 ? -13.898 -16.312 3.57 1 96.88 78 TYR B N 1
ATOM 1527 C CA . TYR B 1 78 ? -14.758 -15.156 3.82 1 96.88 78 TYR B CA 1
ATOM 1528 C C . TYR B 1 78 ? -13.93 -13.891 4.008 1 96.88 78 TYR B C 1
ATOM 1530 O O . TYR B 1 78 ? -13.211 -13.758 4.996 1 96.88 78 TYR B O 1
ATOM 1538 N N . LEU B 1 79 ? -14.125 -12.969 3.143 1 97.62 79 LEU B N 1
ATOM 1539 C CA . LEU B 1 79 ? -13.32 -11.75 3.125 1 97.62 79 LEU B CA 1
ATOM 1540 C C . LEU B 1 79 ? -13.766 -10.789 4.215 1 97.62 79 LEU B C 1
ATOM 1542 O O . LEU B 1 79 ? -14.922 -10.805 4.633 1 97.62 79 LEU B O 1
ATOM 1546 N N . VAL B 1 80 ? -12.789 -10.039 4.688 1 96 80 VAL B N 1
ATOM 1547 C CA . VAL B 1 80 ? -13.047 -8.875 5.523 1 96 80 VAL B CA 1
ATOM 1548 C C . VAL B 1 80 ? -12.602 -7.605 4.797 1 96 80 VAL B C 1
ATOM 1550 O O . VAL B 1 80 ? -11.484 -7.535 4.285 1 96 80 VAL B O 1
ATOM 1553 N N . ALA B 1 81 ? -13.5 -6.676 4.633 1 96.25 81 ALA B N 1
ATOM 1554 C CA . ALA B 1 81 ? -13.18 -5.398 4 1 96.25 81 ALA B CA 1
ATOM 1555 C C . ALA B 1 81 ? -13.469 -4.234 4.941 1 96.25 81 ALA B C 1
ATOM 1557 O O . ALA B 1 81 ? -14.555 -4.145 5.516 1 96.25 81 ALA B O 1
ATOM 1558 N N . LEU B 1 82 ? -12.461 -3.338 5.023 1 95.12 82 LEU B N 1
ATOM 1559 C CA . LEU B 1 82 ? -12.562 -2.156 5.871 1 95.12 82 LEU B CA 1
ATOM 1560 C C . LEU B 1 82 ? -12.047 -0.919 5.145 1 95.12 82 LEU B C 1
ATOM 1562 O O . LEU B 1 82 ? -11.227 -1.03 4.227 1 95.12 82 LEU B O 1
ATOM 1566 N N . PHE B 1 83 ? -12.625 0.265 5.574 1 94.88 83 PHE B N 1
ATOM 1567 C CA . PHE B 1 83 ? -11.953 1.483 5.141 1 94.88 83 PHE B CA 1
ATOM 1568 C C . PHE B 1 83 ? -10.602 1.629 5.82 1 94.88 83 PHE B C 1
ATOM 1570 O O . PHE B 1 83 ? -10.461 1.348 7.012 1 94.88 83 PHE B O 1
ATOM 1577 N N . HIS B 1 84 ? -9.703 1.979 4.824 1 89 84 HIS B N 1
ATOM 1578 C CA . HIS B 1 84 ? -8.375 2.186 5.406 1 89 84 HIS B CA 1
ATOM 1579 C C . HIS B 1 84 ? -8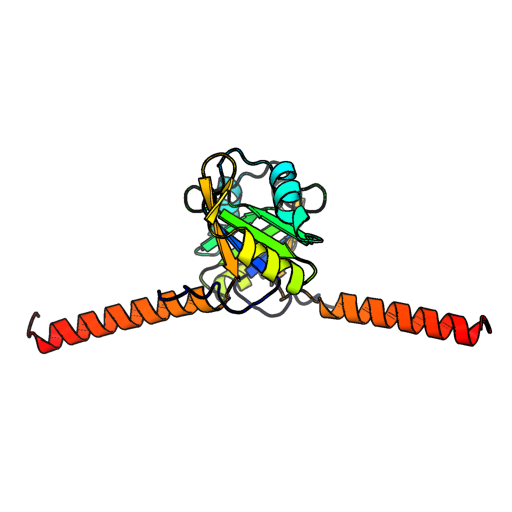.375 3.381 6.352 1 89 84 HIS B C 1
ATOM 1581 O O . HIS B 1 84 ? -8.867 4.457 6 1 89 84 HIS B O 1
ATOM 1587 N N . SER B 1 85 ? -8.375 3.221 7.344 1 71.94 85 SER B N 1
ATOM 1588 C CA . SER B 1 85 ? -8.273 4.289 8.328 1 71.94 85 SER B CA 1
ATOM 1589 C C . SER B 1 85 ? -6.82 4.613 8.656 1 71.94 85 SER B C 1
ATOM 1591 O O . SER B 1 85 ? -5.945 3.756 8.516 1 71.94 85 SER B O 1
ATOM 1593 N N . LEU B 1 86 ? -6.379 5.914 8.273 1 54.72 86 LEU B N 1
ATOM 1594 C CA . LEU B 1 86 ? -5.082 6.273 8.844 1 54.72 86 LEU B CA 1
ATOM 1595 C C . LEU B 1 86 ? -4.824 5.5 10.133 1 54.72 86 LEU B C 1
ATOM 1597 O O . LEU B 1 86 ? -5.684 5.445 11.008 1 54.72 86 LEU B O 1
ATOM 1601 N N . GLU B 1 87 ? -4.359 4.477 9.922 1 48.81 87 GLU B N 1
ATOM 1602 C CA . GLU B 1 87 ? -4.109 3.553 11.023 1 48.81 87 GLU B CA 1
ATOM 1603 C C . GLU B 1 87 ? -4.328 4.234 12.367 1 48.81 87 GLU B C 1
ATOM 1605 O O . GLU B 1 87 ? -4.016 5.418 12.531 1 48.81 87 GLU B O 1
ATOM 1610 N N . GLN B 1 88 ? -5.266 3.832 13.266 1 45.16 88 GLN B N 1
ATOM 1611 C CA . GLN B 1 88 ? -5.352 3.781 14.719 1 45.16 88 GLN B CA 1
ATOM 1612 C C . GLN B 1 88 ? -3.965 3.787 15.352 1 45.16 88 GLN B C 1
ATOM 1614 O O . GLN B 1 88 ? -3.422 2.73 15.68 1 45.16 88 GLN B O 1
ATOM 1619 N N . MET B 1 89 ? -2.947 4.117 14.68 1 39.81 89 MET B N 1
ATOM 1620 C CA . MET B 1 89 ? -1.709 4.484 15.359 1 39.81 89 MET B CA 1
ATOM 1621 C C . MET B 1 89 ? -1.982 4.914 16.797 1 39.81 89 MET B C 1
ATOM 1623 O O . MET B 1 89 ? -1.139 4.727 17.672 1 39.81 89 MET B O 1
ATOM 1627 N N . ASP B 1 90 ? -2.912 5.738 16.844 1 43.16 90 ASP B N 1
ATOM 1628 C CA . ASP B 1 90 ? -3.283 6.246 18.172 1 43.16 90 ASP B CA 1
ATOM 1629 C C . ASP B 1 90 ? -3.676 5.105 19.109 1 43.16 90 ASP B C 1
ATOM 1631 O O . ASP B 1 90 ? -3.426 5.172 20.312 1 43.16 90 ASP B O 1
ATOM 1635 N N . LYS B 1 91 ? -4.387 4.098 18.562 1 45.47 91 LYS B N 1
ATOM 1636 C CA . LYS B 1 91 ? -4.742 3.072 19.547 1 45.47 91 LYS B CA 1
ATOM 1637 C C . LYS B 1 91 ? -3.504 2.355 20.078 1 45.47 91 LYS B C 1
ATOM 1639 O O . LYS B 1 91 ? -3.494 1.865 21.203 1 45.47 91 LYS B O 1
ATOM 1644 N N . THR B 1 92 ? -2.592 2.133 19.219 1 44.62 92 THR B N 1
ATOM 1645 C CA . THR B 1 92 ? -1.38 1.516 19.75 1 44.62 92 THR B CA 1
ATOM 1646 C C . THR B 1 92 ? -0.692 2.443 20.75 1 44.62 92 THR B C 1
ATOM 1648 O O . THR B 1 92 ? -0.245 2 21.812 1 44.62 92 THR B O 1
ATOM 1651 N N . ALA B 1 93 ? -0.598 3.688 20.422 1 45.5 93 ALA B N 1
ATOM 1652 C CA . ALA B 1 93 ? -0.067 4.621 21.422 1 45.5 93 ALA B CA 1
ATOM 1653 C C . ALA B 1 93 ? -0.981 4.711 22.641 1 45.5 93 ALA B C 1
ATOM 1655 O O . ALA B 1 93 ? -0.509 4.742 23.781 1 45.5 93 ALA B O 1
ATOM 1656 N N . GLU B 1 94 ? -2.213 4.742 22.422 1 47.31 94 GLU B N 1
ATOM 1657 C CA . GLU B 1 94 ? -3.156 4.754 23.531 1 47.31 94 GLU B CA 1
ATOM 1658 C C . GLU B 1 94 ? -3.148 3.422 24.281 1 47.31 94 GLU B C 1
ATOM 1660 O O . GLU B 1 94 ? -3.193 3.395 25.516 1 47.31 94 GLU B O 1
ATOM 1665 N N . ASN B 1 95 ? -3.084 2.352 23.516 1 53.69 95 ASN B N 1
ATOM 1666 C CA . ASN B 1 95 ? -3.023 1.064 24.203 1 53.69 95 ASN B CA 1
ATOM 1667 C C . ASN B 1 95 ? -1.679 0.861 24.891 1 53.69 95 ASN B C 1
ATOM 1669 O O . ASN B 1 95 ? -1.624 0.344 26.016 1 53.69 95 ASN B O 1
ATOM 1673 N N . LEU B 1 96 ? -0.654 1.332 24.234 1 52.56 96 LEU B N 1
ATOM 1674 C CA . LEU B 1 96 ? 0.64 1.305 24.906 1 52.56 96 LEU B CA 1
ATOM 1675 C C . LEU B 1 96 ? 0.63 2.201 26.141 1 52.56 96 LEU B C 1
ATOM 1677 O O . LEU B 1 96 ? 1.14 1.816 27.203 1 52.56 96 LEU B O 1
ATOM 1681 N N . GLU B 1 97 ? 0.045 3.385 25.922 1 54.97 97 GLU B N 1
ATOM 1682 C CA . GLU B 1 97 ? -0.097 4.289 27.062 1 54.97 97 GLU B CA 1
ATOM 1683 C C . GLU B 1 97 ? -1.059 3.717 28.094 1 54.97 97 GLU B C 1
ATOM 1685 O O . GLU B 1 97 ? -0.817 3.828 29.297 1 54.97 97 GLU B O 1
ATOM 1690 N N . ALA B 1 98 ? -2.061 3.055 27.531 1 61.69 98 ALA B N 1
ATOM 1691 C CA . ALA B 1 98 ? -2.996 2.424 28.453 1 61.69 98 ALA B CA 1
ATOM 1692 C C . ALA B 1 98 ? -2.354 1.229 29.156 1 61.69 98 ALA B C 1
ATOM 1694 O O . ALA B 1 98 ? -2.535 1.036 30.359 1 61.69 98 ALA B O 1
ATOM 1695 N N . ARG B 1 99 ? -1.524 0.447 28.453 1 60.34 99 ARG B N 1
ATOM 1696 C CA . ARG B 1 99 ? -0.791 -0.653 29.062 1 60.34 99 ARG B CA 1
ATOM 1697 C C . ARG B 1 99 ? 0.256 -0.131 30.047 1 60.34 99 ARG B C 1
ATOM 1699 O O . ARG B 1 99 ? 0.415 -0.674 31.141 1 60.34 99 ARG B O 1
ATOM 1706 N N . ARG B 1 100 ? 0.931 0.958 29.516 1 60.41 100 ARG B N 1
ATOM 1707 C CA . ARG B 1 100 ? 1.899 1.559 30.438 1 60.41 100 ARG B CA 1
ATOM 1708 C C . ARG B 1 100 ? 1.209 2.117 31.672 1 60.41 100 ARG B C 1
ATOM 1710 O O . ARG B 1 100 ? 1.702 1.954 32.781 1 60.41 100 ARG B O 1
ATOM 1717 N N . ALA B 1 101 ? 0.098 2.74 31.422 1 66.44 101 ALA B N 1
ATOM 1718 C CA . ALA B 1 101 ? -0.674 3.293 32.531 1 66.44 101 ALA B CA 1
ATOM 1719 C C . ALA B 1 101 ? -1.186 2.186 33.438 1 66.44 101 ALA B C 1
ATOM 1721 O O . ALA B 1 101 ? -1.148 2.32 34.656 1 66.44 101 ALA B O 1
ATOM 1722 N N . LYS B 1 102 ? -1.731 1.098 32.844 1 61.03 102 LYS B N 1
ATOM 1723 C CA . LYS B 1 102 ? -2.207 -0.026 33.625 1 61.03 102 LYS B CA 1
ATOM 1724 C C . LYS B 1 102 ? -1.057 -0.689 34.375 1 61.03 102 LYS B C 1
ATOM 1726 O O . LYS B 1 102 ? -1.209 -1.075 35.562 1 61.03 102 LYS B O 1
ATOM 1731 N N . LEU B 1 103 ? 0.058 -0.787 33.625 1 64 103 LEU B N 1
ATOM 1732 C CA . LEU B 1 103 ? 1.24 -1.342 34.281 1 64 103 LEU B CA 1
ATOM 1733 C C . LEU B 1 103 ? 1.693 -0.455 35.438 1 64 103 LEU B C 1
ATOM 1735 O O . LEU B 1 103 ? 2.051 -0.955 36.5 1 64 103 LEU B O 1
ATOM 1739 N N . GLU B 1 104 ? 1.665 0.845 35.219 1 63.03 104 GLU B N 1
ATOM 1740 C CA . GLU B 1 104 ? 2.045 1.791 36.25 1 63.03 104 GLU B CA 1
ATOM 1741 C C . GLU B 1 104 ? 1.057 1.755 37.406 1 63.03 104 GLU B C 1
ATOM 1743 O O . GLU B 1 104 ? 1.456 1.843 38.562 1 63.03 104 GLU B O 1
ATOM 1748 N N . GLU B 1 105 ? -0.234 1.572 37.094 1 66.88 105 GLU B N 1
ATOM 1749 C CA . GLU B 1 105 ? -1.267 1.456 38.094 1 66.88 105 GLU B CA 1
ATOM 1750 C C . GLU B 1 105 ? -1.1 0.172 38.906 1 66.88 105 GLU B C 1
ATOM 1752 O O . GLU B 1 105 ? -1.234 0.182 40.156 1 66.88 105 GLU B O 1
ATOM 1757 N N . LEU B 1 106 ? -0.801 -0.87 38.062 1 58.28 106 LEU B N 1
ATOM 1758 C CA . LEU B 1 106 ? -0.607 -2.146 38.75 1 58.28 106 LEU B CA 1
ATOM 1759 C C . LEU B 1 106 ? 0.603 -2.092 39.656 1 58.28 106 LEU B C 1
ATOM 1761 O O . LEU B 1 106 ? 0.562 -2.623 40.781 1 58.28 106 LEU B O 1
ATOM 1765 N N . LYS B 1 107 ? 1.727 -1.447 39.281 1 58.56 107 LYS B N 1
ATOM 1766 C CA . LYS B 1 107 ? 2.918 -1.252 40.094 1 58.56 107 LYS B CA 1
ATOM 1767 C C . LYS B 1 107 ? 2.586 -0.475 41.375 1 58.56 107 LYS B C 1
ATOM 1769 O O . LYS B 1 107 ? 3.051 -0.825 42.469 1 58.56 107 LYS B O 1
ATOM 1774 N N . LYS B 1 108 ? 1.751 0.54 41.25 1 60.59 108 LYS B N 1
ATOM 1775 C CA . LYS B 1 108 ? 1.337 1.356 42.406 1 60.59 108 LYS B CA 1
ATOM 1776 C C . LYS B 1 108 ? 0.463 0.557 43.344 1 60.59 108 LYS B C 1
ATOM 1778 O O . LYS B 1 108 ? 0.607 0.671 44.562 1 60.59 108 LYS B O 1
ATOM 1783 N N . GLU B 1 109 ? -0.472 -0.19 42.719 1 59.28 109 GLU B N 1
ATOM 1784 C CA . GLU B 1 109 ? -1.4 -0.975 43.531 1 59.28 109 GLU B CA 1
ATOM 1785 C C . GLU B 1 109 ? -0.672 -2.08 44.281 1 59.28 109 GLU B C 1
ATOM 1787 O O . GLU B 1 109 ? -1.024 -2.393 45.406 1 59.28 109 GLU B O 1
ATOM 1792 N N . HIS B 1 110 ? 0.278 -2.73 43.469 1 62.94 110 HIS B N 1
ATOM 1793 C CA . HIS B 1 110 ? 0.948 -3.842 44.125 1 62.94 110 HIS B CA 1
ATOM 1794 C C . HIS B 1 110 ? 2.162 -3.359 44.906 1 62.94 110 HIS B C 1
ATOM 1796 O O . HIS B 1 110 ? 2.898 -4.168 45.5 1 62.94 110 HIS B O 1
ATOM 1802 N N . GLY B 1 111 ? 2.246 -2.096 45.188 1 56.56 111 GLY B N 1
ATOM 1803 C CA . GLY B 1 111 ? 3.287 -1.606 46.094 1 56.56 111 GLY B CA 1
ATOM 1804 C C . GLY B 1 111 ? 4.688 -1.809 45.531 1 56.56 111 GLY B C 1
ATOM 1805 O O . GLY B 1 111 ? 5.656 -1.867 46.312 1 56.56 111 GLY B O 1
ATOM 1806 N N . LEU B 1 112 ? 4.738 -2.23 44.125 1 48.41 112 LEU B N 1
ATOM 1807 C CA . LEU B 1 112 ? 6.082 -2.549 43.656 1 48.41 112 LEU B CA 1
ATOM 1808 C C . LEU B 1 112 ? 6.844 -1.28 43.312 1 48.41 112 LEU B C 1
ATOM 1810 O O . LEU B 1 112 ? 6.371 -0.476 42.5 1 48.41 112 LEU B O 1
ATOM 1814 N N . GLU B 1 113 ? 7.156 -0.275 44.25 1 41.5 113 GLU B N 1
ATOM 1815 C CA . GLU B 1 113 ? 8.156 0.775 44.094 1 41.5 113 GLU B CA 1
ATOM 1816 C C . GLU B 1 113 ? 9.352 0.283 43.281 1 41.5 113 GLU B C 1
ATOM 1818 O O . GLU B 1 113 ? 9.68 -0.905 43.312 1 41.5 113 GLU B O 1
#

Solvent-accessible surface area (backbone atoms only — not comparable to full-atom values): 12103 Å² total; per-residue (Å²): 126,85,70,75,69,44,52,64,88,40,32,33,32,36,36,35,53,42,61,79,80,63,46,70,68,54,49,50,56,61,59,38,73,49,39,63,64,72,48,66,35,48,34,81,44,92,91,34,50,25,29,32,39,40,32,34,76,39,46,67,32,33,50,51,38,34,67,58,37,42,68,28,76,48,96,88,26,59,25,43,38,26,31,54,55,80,54,61,62,54,48,52,51,49,47,49,50,48,48,48,48,50,50,51,48,47,30,60,73,66,65,54,123,126,86,70,74,69,47,52,63,88,40,32,34,32,36,35,37,54,42,62,81,80,65,45,70,68,55,49,50,56,63,58,39,74,49,38,65,63,71,48,66,33,48,33,81,44,90,91,34,51,26,28,32,40,40,31,34,76,38,44,67,32,32,50,51,38,33,66,60,37,41,67,29,77,47,98,88,25,59,24,42,39,26,30,48,48,80,66,66,55,58,50,53,50,46,46,48,48,45,47,49,45,48,49,51,47,47,30,61,73,67,64,55,124

Secondary structure (DSSP, 8-state):
-------S--SEEEEE---TT--HHHHHHHHHTTS-EEEEEE--STTTTT-EEEEES-HHHHHHHHHHHTT-EETTEE-EEEE--STHHHHHHHHHHHHHHHHHHHHHHTT--/-------S--SEEEEE---TT--HHHHHHHHHTTS-EEEEEE--STTTTT-EEEEES-HHHHHHHHHHHTT-EETTEE-EEEE--S--HHHHHHHHHHHHHHHHHHHHHTT--

Nearest PDB structures (foldseek):
  7q4o-assembly1_F  TM=9.416E-01  e=4.208E-12  Homo sapiens
  3lqv-assembly1_A  TM=8.377E-01  e=1.627E-12  Homo sapiens
  2f9j-assembly2_B  TM=8.219E-01  e=5.159E-12  Homo sapiens
  2f9d-assembly1_A  TM=7.839E-01  e=4.208E-12  Homo sapiens
  8qxd-assembly1_B6  TM=9.360E-01  e=8.346E-11  Homo sapiens

InterPro domains:
  IPR000504 RNA recognition motif domain [PF00076] (13-79)
  IPR000504 RNA recognition motif domain [PS50102] (11-79)
  IPR000504 RNA recognition motif domain [SM00360] (12-82)
  IPR012677 Nucleotide-binding alpha-beta plait domain superfamily [G3DSA:3.30.70.330] (2-111)
  IPR034150 SF3B6, RNA recognition motif [cd12241] (10-85)
  IPR035979 RNA-binding domain superfamily [SSF54928] (5-86)

Organism: Yarrowia lipolytica (strain CLIB 122 / E 150) (NCBI:txid284591)

pLDDT: mean 82.98, std 19.65, range [32.28, 98.25]

Foldseek 3Di:
DPPPALDDQDQKKKKAQADQPDDLVNVCVVLCVLHAWPDKDADDDPVGRRIIMTGHPDSNSLVVCQVPQQQDQDPNTRMHMGHDDPCVVVVVVVVVVVVVVVVVVVCVVVVVD/DPPPALDDQDQKKKKAQADQPDDLVNVCVVLCVLHAWPDKDADDDPVGRRIIMTGHPDSNSLVVCQVVQQQDQDPNTRMHMGHDDPPCPVVVVVVVVVVVVVVVVVCVVVVVD